Protein AF-A0A0G0BZC2-F1 (afdb_monomer)

Nearest PDB structures (foldseek):
  5kw2-assembly1_A  TM=5.350E-01  e=1.364E+00  Homo sapiens
  1x04-assembly1_A-2  TM=2.084E-01  e=6.999E+00  Homo sapiens

Structure (mmCIF, N/CA/C/O backbone):
data_AF-A0A0G0BZC2-F1
#
_entry.id   AF-A0A0G0BZC2-F1
#
loop_
_atom_site.group_PDB
_atom_site.id
_atom_site.type_symbol
_atom_site.label_atom_id
_atom_site.label_alt_id
_atom_site.label_comp_id
_atom_site.label_asym_id
_atom_site.label_entity_id
_atom_site.label_seq_id
_atom_site.pdbx_PDB_ins_code
_atom_site.Cartn_x
_atom_site.Cartn_y
_atom_site.Cartn_z
_atom_site.occupancy
_atom_site.B_iso_or_equiv
_atom_site.auth_seq_id
_atom_site.auth_comp_id
_atom_site.auth_asym_id
_atom_site.auth_atom_id
_atom_site.pdbx_PDB_model_num
ATOM 1 N N . MET A 1 1 ? -12.855 2.979 25.982 1.00 54.75 1 MET A N 1
ATOM 2 C CA . MET A 1 1 ? -13.293 1.696 25.381 1.00 54.75 1 MET A CA 1
ATOM 3 C C . MET A 1 1 ? -12.785 0.565 26.264 1.00 54.75 1 MET A C 1
ATOM 5 O O . MET A 1 1 ? -11.717 0.734 26.838 1.00 54.75 1 MET A O 1
ATOM 9 N N . ARG A 1 2 ? -13.533 -0.535 26.428 1.00 63.16 2 ARG A N 1
ATOM 10 C CA . ARG A 1 2 ? -13.020 -1.739 27.112 1.00 63.16 2 ARG A CA 1
ATOM 11 C C . ARG A 1 2 ? -12.146 -2.526 26.133 1.00 63.16 2 ARG A C 1
ATOM 13 O O . ARG A 1 2 ? -12.467 -2.556 24.948 1.00 63.16 2 ARG A O 1
ATOM 20 N N . GLU A 1 3 ? -11.054 -3.112 26.616 1.00 73.00 3 GLU A N 1
ATOM 21 C CA . GLU A 1 3 ? -10.227 -4.020 25.812 1.00 73.00 3 GLU A CA 1
ATOM 22 C C . GLU A 1 3 ? -11.098 -5.198 25.355 1.00 73.00 3 GLU A C 1
ATOM 24 O O . GLU A 1 3 ? -11.744 -5.854 26.173 1.00 73.00 3 GLU A O 1
ATOM 29 N N . LYS A 1 4 ? -11.172 -5.412 24.038 1.00 79.44 4 LYS A N 1
ATOM 30 C CA . LYS A 1 4 ? -11.948 -6.499 23.426 1.00 79.44 4 LYS A CA 1
ATOM 31 C C . LYS A 1 4 ? -11.105 -7.769 23.297 1.00 79.44 4 LYS A C 1
ATOM 33 O O . LYS A 1 4 ? -11.658 -8.863 23.314 1.00 79.44 4 LYS A O 1
ATOM 38 N N . PHE A 1 5 ? -9.783 -7.620 23.189 1.00 80.81 5 PHE A N 1
ATOM 39 C CA . PHE A 1 5 ? -8.837 -8.719 23.011 1.00 80.81 5 PHE A CA 1
ATOM 40 C C . PHE A 1 5 ? -7.861 -8.820 24.183 1.00 80.81 5 PHE A C 1
ATOM 42 O O . PHE A 1 5 ? -7.373 -7.814 24.697 1.00 80.81 5 PHE A O 1
ATOM 49 N N . THR A 1 6 ? -7.548 -10.051 24.583 1.00 84.75 6 THR A N 1
ATOM 50 C CA . THR A 1 6 ? -6.561 -10.328 25.634 1.00 84.75 6 THR A CA 1
ATOM 51 C C . THR A 1 6 ? -5.130 -10.240 25.097 1.00 84.75 6 THR A C 1
ATOM 53 O O . THR A 1 6 ? -4.885 -10.359 23.896 1.00 84.75 6 THR A O 1
ATOM 56 N N . LYS A 1 7 ? -4.144 -10.100 25.995 1.00 85.75 7 LYS A N 1
ATOM 57 C CA . LYS A 1 7 ? -2.714 -10.088 25.628 1.00 85.75 7 LYS A CA 1
ATOM 58 C C . LYS A 1 7 ? -2.286 -11.316 24.816 1.00 85.75 7 LYS A C 1
ATOM 60 O O . LYS A 1 7 ? -1.461 -11.175 23.921 1.00 85.75 7 LYS A O 1
ATOM 65 N N . ASN A 1 8 ? -2.839 -12.495 25.101 1.00 86.56 8 ASN A N 1
ATOM 66 C CA . ASN A 1 8 ? -2.499 -13.715 24.362 1.00 86.56 8 ASN A CA 1
ATOM 67 C C . ASN A 1 8 ? -3.017 -13.662 22.918 1.00 86.56 8 ASN A C 1
ATOM 69 O O . ASN A 1 8 ? -2.263 -13.959 22.001 1.00 86.56 8 ASN A O 1
ATOM 73 N N . GLN A 1 9 ? -4.238 -13.167 22.703 1.00 86.81 9 GLN A N 1
ATOM 74 C CA . GLN A 1 9 ? -4.804 -13.002 21.358 1.00 86.81 9 GLN A CA 1
ATOM 75 C C . GLN A 1 9 ? -4.033 -11.975 20.517 1.00 86.81 9 GLN A C 1
ATOM 77 O O . GLN A 1 9 ? -3.889 -12.137 19.308 1.00 86.81 9 GLN A O 1
ATOM 82 N N . VAL A 1 10 ? -3.517 -10.909 21.140 1.00 87.56 10 VAL A N 1
ATOM 83 C CA . VAL A 1 10 ? -2.659 -9.941 20.435 1.00 87.56 10 VAL A CA 1
ATOM 84 C C . VAL A 1 10 ? -1.312 -10.569 20.061 1.00 87.56 10 VAL A C 1
ATOM 86 O O . VAL A 1 10 ? -0.857 -10.376 18.939 1.00 87.56 10 VAL A O 1
ATOM 89 N N . LYS A 1 11 ? -0.716 -11.390 20.936 1.00 89.06 11 LYS A N 1
ATOM 90 C CA . LYS A 1 11 ? 0.514 -12.135 20.611 1.00 89.06 11 LYS A CA 1
ATOM 91 C C . LYS A 1 11 ? 0.320 -13.129 19.466 1.00 89.06 11 LYS A C 1
ATOM 93 O O . LYS A 1 11 ? 1.189 -13.235 18.611 1.00 89.06 11 LYS A O 1
ATOM 98 N N . GLU A 1 12 ? -0.806 -13.839 19.430 1.00 89.69 12 GLU A N 1
ATOM 99 C CA . GLU A 1 12 ? -1.140 -14.743 18.319 1.00 89.69 12 GLU A CA 1
ATOM 100 C C . GLU A 1 12 ? -1.210 -13.980 16.991 1.00 89.69 12 GLU A C 1
ATOM 102 O O . GLU A 1 12 ? -0.619 -14.401 16.000 1.00 89.69 12 GLU A O 1
ATOM 107 N N . LYS A 1 13 ? -1.856 -12.810 16.988 1.00 91.25 13 LYS A N 1
ATOM 108 C CA . LYS A 1 13 ? -1.911 -11.909 15.829 1.00 91.25 13 LYS A CA 1
ATOM 109 C C . LYS A 1 13 ? -0.524 -11.444 15.378 1.00 91.25 13 LYS A C 1
ATOM 111 O O . LYS A 1 13 ? -0.222 -11.499 14.190 1.00 91.25 13 LYS A O 1
ATOM 116 N N . GLU A 1 14 ? 0.329 -11.018 16.305 1.00 90.94 14 GLU A N 1
ATOM 117 C CA . GLU A 1 14 ? 1.715 -10.634 16.000 1.00 90.94 14 GLU A CA 1
ATOM 118 C C . GLU A 1 14 ? 2.511 -11.810 15.411 1.00 90.94 14 GLU A C 1
ATOM 120 O O . GLU A 1 14 ? 3.239 -11.641 14.433 1.00 90.94 14 GLU A O 1
ATOM 125 N N . LEU A 1 15 ? 2.321 -13.020 15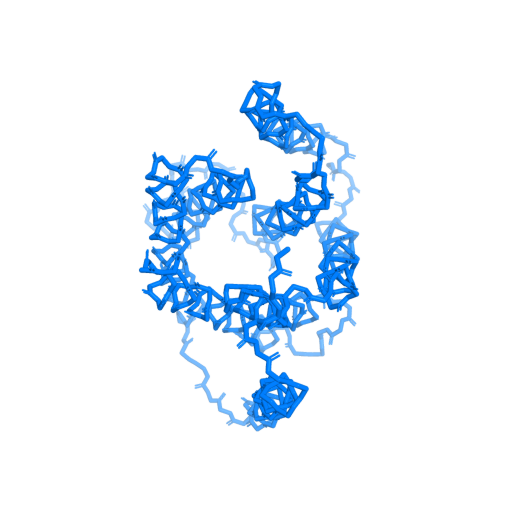.945 1.00 92.75 15 LEU A N 1
ATOM 126 C CA . LEU A 1 15 ? 2.976 -14.232 15.456 1.00 92.75 15 LEU A CA 1
ATOM 127 C C . LEU A 1 15 ? 2.510 -14.607 14.042 1.00 92.75 15 LEU A C 1
ATOM 129 O O . LEU A 1 15 ? 3.335 -15.009 13.222 1.00 92.75 15 LEU A O 1
ATOM 133 N N . ILE A 1 16 ? 1.229 -14.413 13.713 1.00 94.25 16 ILE A N 1
ATOM 134 C CA . ILE A 1 16 ? 0.707 -14.588 12.345 1.00 94.25 16 ILE A CA 1
ATOM 135 C C . ILE A 1 16 ? 1.407 -13.638 11.366 1.00 94.25 16 ILE A C 1
ATOM 137 O O . ILE A 1 16 ? 1.801 -14.055 10.277 1.00 94.25 16 ILE A O 1
ATOM 141 N N . ILE A 1 17 ? 1.610 -12.375 11.751 1.00 94.06 17 ILE A N 1
ATOM 142 C CA . ILE A 1 17 ? 2.316 -11.405 10.903 1.00 94.06 17 ILE A CA 1
ATOM 143 C C . ILE A 1 17 ? 3.764 -11.863 10.687 1.00 94.06 17 ILE A C 1
ATOM 145 O O . ILE A 1 17 ? 4.205 -11.972 9.546 1.00 94.06 17 ILE A O 1
ATOM 149 N N . LEU A 1 18 ? 4.489 -12.193 11.761 1.00 94.69 18 LEU A N 1
ATOM 150 C CA . LEU A 1 18 ? 5.895 -12.606 11.680 1.00 94.69 18 LEU A CA 1
ATOM 151 C C . LEU A 1 18 ? 6.095 -13.891 10.869 1.00 94.69 18 LEU A C 1
ATOM 153 O O . LEU A 1 18 ? 7.004 -13.963 10.045 1.00 94.69 18 LEU A O 1
ATOM 157 N N . THR A 1 19 ? 5.235 -14.891 11.069 1.00 95.00 19 THR A N 1
ATOM 158 C CA . THR A 1 19 ? 5.279 -16.140 10.294 1.00 95.00 19 THR A CA 1
ATOM 159 C C . THR A 1 19 ? 4.988 -15.889 8.817 1.00 95.00 19 THR A C 1
ATOM 161 O O . THR A 1 19 ? 5.701 -16.414 7.966 1.00 95.00 19 THR A O 1
ATOM 164 N N . SER A 1 20 ? 4.024 -15.022 8.495 1.00 95.44 20 SER A N 1
ATOM 165 C CA . SER A 1 20 ? 3.728 -14.637 7.108 1.00 95.44 20 SER A CA 1
ATOM 166 C C . SER A 1 20 ? 4.909 -13.928 6.436 1.00 95.44 20 SER A C 1
ATOM 168 O O . SER A 1 20 ? 5.230 -14.237 5.291 1.00 95.44 20 SER A O 1
ATOM 170 N N . ILE A 1 21 ? 5.598 -13.025 7.149 1.00 95.31 21 ILE A N 1
ATOM 171 C CA . ILE A 1 21 ? 6.832 -12.388 6.655 1.00 95.31 21 ILE A CA 1
ATOM 172 C C . ILE A 1 21 ? 7.906 -13.445 6.398 1.00 95.31 21 ILE A C 1
ATOM 174 O O . ILE A 1 21 ? 8.539 -13.427 5.347 1.00 95.31 21 ILE A O 1
ATOM 178 N N . PHE A 1 22 ? 8.116 -14.362 7.345 1.00 95.44 22 PHE A N 1
ATOM 179 C CA . PHE A 1 22 ? 9.128 -15.407 7.219 1.00 95.44 22 PHE A CA 1
ATOM 180 C C . PHE A 1 22 ? 8.889 -16.273 5.978 1.00 95.44 22 PHE A C 1
ATOM 182 O O . PHE A 1 22 ? 9.806 -16.463 5.182 1.00 95.44 22 PHE A O 1
ATOM 189 N N . PHE A 1 23 ? 7.651 -16.729 5.763 1.00 95.94 23 PHE A N 1
ATOM 190 C CA . PHE A 1 23 ? 7.298 -17.491 4.564 1.00 95.94 23 PHE A CA 1
ATOM 191 C C . PHE A 1 23 ? 7.460 -16.676 3.281 1.00 95.94 23 PHE A C 1
ATOM 193 O O . PHE A 1 23 ? 7.937 -17.215 2.286 1.00 95.94 23 PHE A O 1
ATOM 200 N N . PHE A 1 24 ? 7.118 -15.384 3.294 1.00 95.12 24 PHE A N 1
ATOM 201 C CA . PHE A 1 24 ? 7.312 -14.524 2.129 1.00 95.12 24 PHE A CA 1
ATOM 202 C C . PHE A 1 24 ? 8.796 -14.335 1.788 1.00 95.12 24 PHE A C 1
ATOM 204 O O . PHE A 1 24 ? 9.170 -14.420 0.624 1.00 95.12 24 PHE A O 1
ATOM 211 N N . LEU A 1 25 ? 9.654 -14.122 2.788 1.00 93.44 25 LEU A N 1
ATOM 212 C CA . LEU A 1 25 ? 11.099 -13.990 2.586 1.00 93.44 25 LEU A CA 1
ATOM 213 C C . LEU A 1 25 ? 11.738 -15.307 2.129 1.00 93.44 25 LEU A C 1
ATOM 215 O O . LEU A 1 25 ? 12.607 -15.294 1.262 1.00 93.44 25 LEU A O 1
ATOM 219 N N . LEU A 1 26 ? 11.280 -16.440 2.666 1.00 93.25 26 LEU A N 1
ATOM 220 C CA . LEU A 1 26 ? 11.699 -17.764 2.208 1.00 93.25 26 LEU A CA 1
ATOM 221 C C . LEU A 1 26 ? 11.299 -17.983 0.744 1.00 93.25 26 LEU A C 1
ATOM 223 O O . LEU A 1 26 ? 12.120 -18.426 -0.054 1.00 93.25 26 LEU A O 1
ATOM 227 N N . PHE A 1 27 ? 10.069 -17.622 0.370 1.00 92.50 27 PHE A N 1
ATOM 228 C CA . PHE A 1 27 ? 9.620 -17.667 -1.020 1.00 92.50 27 PHE A CA 1
ATOM 229 C C . PHE A 1 27 ? 10.456 -16.749 -1.920 1.00 92.50 27 PHE A C 1
ATOM 231 O O . PHE A 1 27 ? 10.899 -17.184 -2.977 1.00 92.50 27 PHE A O 1
ATOM 238 N N . ALA A 1 28 ? 10.726 -15.513 -1.488 1.00 89.94 28 ALA A N 1
ATOM 239 C CA . ALA A 1 28 ? 11.560 -14.568 -2.225 1.00 89.94 28 ALA A CA 1
ATOM 240 C C . ALA A 1 28 ? 12.959 -15.140 -2.501 1.00 89.94 28 ALA A C 1
ATOM 242 O O . ALA A 1 28 ? 13.440 -15.050 -3.627 1.00 89.94 28 ALA A O 1
ATOM 243 N N . TYR A 1 29 ? 13.570 -15.795 -1.511 1.00 89.12 29 TYR A N 1
ATOM 244 C CA . TYR A 1 29 ? 14.866 -16.455 -1.670 1.00 89.12 29 TYR A CA 1
ATOM 245 C C . TYR A 1 29 ? 14.828 -17.600 -2.694 1.00 89.12 29 TYR A C 1
ATOM 247 O O . TYR A 1 29 ? 15.697 -17.677 -3.556 1.00 89.12 29 TYR A O 1
ATOM 255 N N . LEU A 1 30 ? 13.802 -18.456 -2.646 1.00 89.50 30 LEU A N 1
ATOM 256 C CA . LEU A 1 30 ? 13.645 -19.564 -3.599 1.00 89.50 30 LEU A CA 1
ATOM 257 C C . LEU A 1 30 ? 13.259 -19.094 -5.010 1.00 89.50 30 LEU A C 1
ATOM 259 O O . LEU A 1 30 ? 13.472 -19.808 -5.985 1.00 89.50 30 LEU A O 1
ATOM 263 N N . SER A 1 31 ? 12.679 -17.898 -5.134 1.00 87.44 31 SER A N 1
ATOM 264 C CA . SER A 1 31 ? 12.104 -17.422 -6.393 1.00 87.44 31 SER A CA 1
ATOM 265 C C . SER A 1 31 ? 13.111 -17.064 -7.486 1.00 87.44 31 SER A C 1
ATOM 267 O O . SER A 1 31 ? 12.705 -16.931 -8.640 1.00 87.44 31 SER A O 1
ATOM 269 N N . GLY A 1 32 ? 14.402 -16.957 -7.153 1.00 80.88 32 GLY A N 1
ATOM 270 C CA . GLY A 1 32 ? 15.466 -16.717 -8.134 1.00 80.88 32 GLY A CA 1
ATOM 271 C C . GLY A 1 32 ? 15.662 -17.869 -9.125 1.00 80.88 32 GLY A C 1
ATOM 272 O O . GLY A 1 32 ? 16.143 -17.654 -10.231 1.00 80.88 32 GLY A O 1
ATOM 273 N N . GLU A 1 33 ? 15.238 -19.087 -8.777 1.00 79.69 33 GLU A N 1
ATOM 274 C CA . GLU A 1 33 ? 15.357 -20.258 -9.657 1.00 79.69 33 GLU A CA 1
ATOM 275 C C . GLU A 1 33 ? 14.143 -20.446 -10.587 1.00 79.69 33 GLU A C 1
ATOM 277 O O . GLU A 1 33 ? 14.163 -21.301 -11.476 1.00 79.69 33 GLU A O 1
ATOM 282 N N . PHE A 1 34 ? 13.073 -19.661 -10.409 1.00 80.62 34 PHE A N 1
ATOM 283 C CA . PHE A 1 34 ? 11.841 -19.802 -11.184 1.00 80.62 34 PHE A CA 1
ATOM 284 C C . PHE A 1 34 ? 11.782 -18.847 -12.379 1.00 80.62 34 PHE A C 1
ATOM 286 O O . PHE A 1 34 ? 12.058 -17.653 -12.275 1.00 80.62 34 PHE A O 1
ATOM 293 N N . ALA A 1 35 ? 11.315 -19.361 -13.519 1.00 80.88 35 ALA A N 1
ATOM 294 C CA . ALA A 1 35 ? 10.971 -18.533 -14.668 1.00 80.88 35 ALA A CA 1
ATOM 295 C C . ALA A 1 35 ? 9.631 -17.820 -14.421 1.00 80.88 35 ALA A C 1
ATOM 297 O O . ALA A 1 35 ? 8.577 -18.458 -14.348 1.00 80.88 35 ALA A O 1
ATOM 298 N N . TRP A 1 36 ? 9.668 -16.494 -14.304 1.00 82.69 36 TRP A N 1
ATOM 299 C CA . TRP A 1 36 ? 8.470 -15.668 -14.164 1.00 82.69 36 TRP A 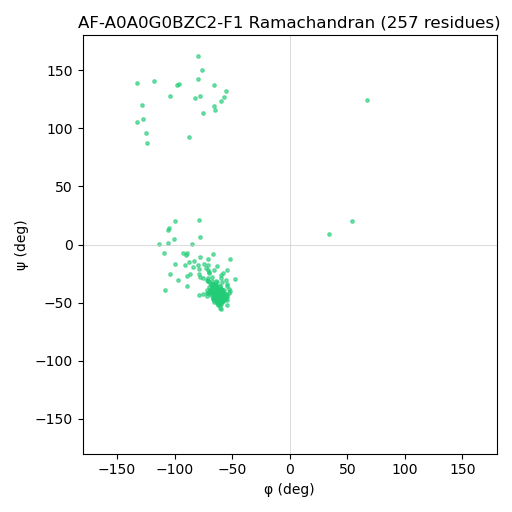CA 1
ATOM 300 C C . TRP A 1 36 ? 7.744 -15.511 -15.506 1.00 82.69 36 TRP A C 1
ATOM 302 O O . TRP A 1 36 ? 8.349 -15.514 -16.579 1.00 82.69 36 TRP A O 1
ATOM 312 N N . MET A 1 37 ? 6.421 -15.357 -15.453 1.00 85.50 37 MET A N 1
ATOM 313 C CA . MET A 1 37 ? 5.620 -15.036 -16.636 1.00 85.50 37 MET A CA 1
ATOM 314 C C . MET A 1 37 ? 5.981 -13.632 -17.146 1.00 85.50 37 MET A C 1
ATOM 316 O O . MET A 1 37 ? 6.080 -12.705 -16.346 1.00 85.50 37 MET A O 1
ATOM 320 N N . LYS A 1 38 ? 6.121 -13.459 -18.470 1.00 78.62 38 LYS A N 1
ATOM 321 C CA . LYS A 1 38 ? 6.504 -12.170 -19.086 1.00 78.62 38 LYS A CA 1
ATOM 322 C C . LYS A 1 38 ? 5.616 -10.997 -18.653 1.00 78.62 38 LYS A C 1
ATOM 324 O O . LYS A 1 38 ? 6.138 -9.941 -18.324 1.00 78.62 38 LYS A O 1
ATOM 329 N N . ASP A 1 39 ? 4.303 -11.211 -18.580 1.00 84.19 39 ASP A N 1
ATOM 330 C CA . ASP A 1 39 ? 3.324 -10.171 -18.226 1.00 84.19 39 ASP A CA 1
ATOM 331 C C . ASP A 1 39 ? 2.882 -10.235 -16.754 1.00 84.19 39 ASP A C 1
ATOM 333 O O . ASP A 1 39 ? 1.826 -9.716 -16.385 1.00 84.19 39 ASP A O 1
ATOM 337 N N . PHE A 1 40 ? 3.673 -10.888 -15.893 1.00 88.19 40 PHE A N 1
ATOM 338 C CA . PHE A 1 40 ? 3.323 -11.092 -14.487 1.00 88.19 40 PHE A CA 1
ATOM 339 C C . PHE A 1 40 ? 3.003 -9.774 -13.771 1.00 88.19 40 PHE A C 1
ATOM 341 O O . PHE A 1 40 ? 1.975 -9.671 -13.104 1.00 88.19 40 PHE A O 1
ATOM 348 N N . GLN A 1 41 ? 3.852 -8.756 -13.937 1.00 86.81 41 GLN A N 1
ATOM 349 C CA . GLN A 1 41 ? 3.677 -7.460 -13.275 1.00 86.81 41 GLN A CA 1
ATOM 350 C C . GLN A 1 41 ? 2.365 -6.791 -13.687 1.00 86.81 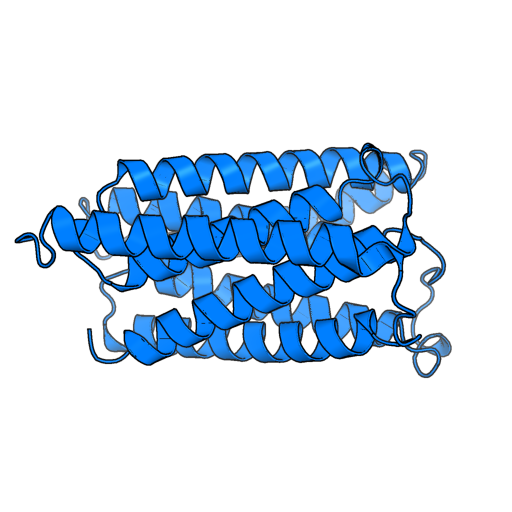41 GLN A C 1
ATOM 352 O O . GLN A 1 41 ? 1.603 -6.385 -12.817 1.00 86.81 41 GLN A O 1
ATOM 357 N N . LEU A 1 42 ? 2.061 -6.766 -14.989 1.00 87.06 42 LEU A N 1
ATOM 358 C CA . LEU A 1 42 ? 0.836 -6.166 -15.525 1.00 87.06 42 LEU A CA 1
ATOM 359 C C . LEU A 1 42 ? -0.419 -6.845 -14.970 1.00 87.06 42 LEU A C 1
ATOM 361 O O . LEU A 1 42 ? -1.371 -6.173 -14.575 1.00 87.06 42 LEU A O 1
ATOM 365 N N . LEU A 1 43 ? -0.416 -8.179 -14.906 1.00 90.75 43 LEU A N 1
ATOM 366 C CA . LEU A 1 43 ? -1.537 -8.946 -14.370 1.00 90.75 43 LEU A CA 1
ATOM 367 C C . LEU A 1 43 ? -1.736 -8.662 -12.878 1.00 90.75 43 LEU A C 1
ATOM 369 O O . LEU A 1 43 ? -2.861 -8.422 -12.438 1.00 90.75 43 LEU A O 1
ATOM 373 N N . VAL A 1 44 ? -0.658 -8.666 -12.092 1.00 92.38 44 VAL A N 1
ATOM 374 C CA . VAL A 1 44 ? -0.743 -8.405 -10.649 1.00 92.38 44 VAL A CA 1
ATOM 375 C C . VAL A 1 44 ? -1.133 -6.955 -10.368 1.00 92.38 44 VAL A C 1
ATOM 377 O O . VAL A 1 44 ? -1.952 -6.719 -9.481 1.00 92.38 44 VAL A O 1
ATOM 380 N N . ASP A 1 45 ? -0.623 -5.993 -11.136 1.00 89.56 45 ASP A N 1
ATOM 381 C CA . ASP A 1 45 ? -1.001 -4.583 -11.027 1.00 89.56 45 ASP A CA 1
ATOM 382 C C . ASP A 1 45 ? -2.474 -4.353 -11.384 1.00 89.56 45 ASP A C 1
ATOM 384 O O . ASP A 1 45 ? -3.142 -3.563 -10.719 1.00 89.56 45 ASP A O 1
ATOM 388 N N . LEU A 1 46 ? -3.028 -5.089 -12.355 1.00 91.94 46 LEU A N 1
ATOM 389 C CA . LEU A 1 46 ? -4.461 -5.048 -12.661 1.00 91.94 46 LEU A CA 1
ATOM 390 C C . LEU A 1 46 ? -5.305 -5.504 -11.466 1.00 91.94 46 LEU A C 1
ATOM 392 O O . LEU A 1 46 ? -6.248 -4.814 -11.071 1.00 91.94 46 LEU A O 1
ATOM 396 N N . PHE A 1 47 ? -4.966 -6.647 -10.864 1.00 94.25 47 PHE A N 1
ATOM 397 C CA . PHE A 1 47 ? -5.685 -7.126 -9.682 1.00 94.25 47 PHE A CA 1
ATOM 398 C C . PHE A 1 47 ? -5.490 -6.208 -8.474 1.00 94.25 47 PHE A C 1
ATOM 400 O O . PHE A 1 47 ? -6.449 -5.972 -7.737 1.00 94.25 47 PHE A O 1
ATOM 407 N N . ALA A 1 48 ? -4.291 -5.650 -8.287 1.00 92.75 48 ALA A N 1
ATOM 408 C CA . ALA A 1 48 ? -4.028 -4.654 -7.255 1.00 92.75 48 ALA A CA 1
ATOM 409 C C . ALA A 1 48 ? -4.914 -3.411 -7.448 1.00 92.75 48 ALA A C 1
ATOM 411 O O . ALA A 1 48 ? -5.586 -3.013 -6.497 1.00 92.75 48 ALA A O 1
ATOM 412 N N . GLY A 1 49 ? -5.034 -2.893 -8.673 1.00 91.44 49 GLY A N 1
ATOM 413 C CA . GLY A 1 49 ? -5.885 -1.742 -8.987 1.00 91.44 49 GLY A CA 1
ATOM 414 C C . GLY A 1 49 ? -7.362 -2.006 -8.709 1.00 91.44 49 GLY A C 1
ATOM 415 O O . GLY A 1 49 ? -8.041 -1.190 -8.078 1.00 91.44 49 GLY A O 1
ATOM 416 N N . ILE A 1 50 ? -7.856 -3.187 -9.094 1.00 94.62 50 ILE A N 1
ATOM 417 C CA . ILE A 1 50 ? -9.224 -3.628 -8.786 1.00 94.62 50 ILE A CA 1
ATOM 418 C C . ILE A 1 50 ? -9.428 -3.720 -7.265 1.00 94.62 50 ILE A C 1
ATOM 420 O O . ILE A 1 50 ? -10.439 -3.250 -6.741 1.00 94.62 50 ILE A O 1
ATOM 424 N N . PHE A 1 51 ? -8.472 -4.289 -6.528 1.00 95.50 51 PHE A N 1
ATOM 425 C CA . PHE A 1 51 ? -8.573 -4.421 -5.073 1.00 95.50 51 PHE A CA 1
ATOM 426 C C . PHE A 1 51 ? -8.519 -3.062 -4.380 1.00 95.50 51 PHE A C 1
ATOM 428 O O . PHE A 1 51 ? -9.316 -2.820 -3.474 1.00 95.50 51 PHE A O 1
ATOM 435 N N . ALA A 1 52 ? -7.655 -2.154 -4.833 1.00 93.81 52 ALA A N 1
ATOM 436 C CA . ALA A 1 52 ? -7.599 -0.781 -4.350 1.00 93.81 52 ALA A CA 1
ATOM 437 C C . ALA A 1 52 ? -8.945 -0.069 -4.552 1.00 93.81 52 ALA A C 1
ATOM 439 O O . ALA A 1 52 ? -9.447 0.570 -3.628 1.00 93.81 52 ALA A O 1
ATOM 440 N N . PHE A 1 53 ? -9.589 -0.253 -5.706 1.00 94.38 53 PHE A N 1
ATOM 441 C CA . PHE A 1 53 ? -10.918 0.299 -5.966 1.00 94.38 53 PHE A CA 1
ATOM 442 C C . PHE A 1 53 ? -11.971 -0.234 -4.979 1.00 94.38 53 PHE A C 1
ATOM 444 O O . PHE A 1 53 ? -12.698 0.548 -4.359 1.00 94.38 53 PHE A O 1
ATOM 451 N N . PHE A 1 54 ? -12.015 -1.554 -4.759 1.00 95.31 54 PHE A N 1
ATOM 452 C CA . PHE A 1 54 ? -12.938 -2.161 -3.793 1.00 95.31 54 PHE A CA 1
ATOM 453 C C . PHE A 1 54 ? -12.666 -1.723 -2.352 1.00 95.31 54 PHE A C 1
ATOM 455 O O . PHE A 1 54 ? -13.611 -1.399 -1.631 1.00 95.31 54 PHE A O 1
ATOM 462 N N . ILE A 1 55 ? -11.399 -1.665 -1.932 1.00 94.81 55 ILE A N 1
ATOM 463 C CA . ILE A 1 55 ? -11.002 -1.128 -0.623 1.00 94.81 55 ILE A CA 1
ATOM 464 C C . ILE A 1 55 ? -11.512 0.307 -0.473 1.00 94.81 55 ILE A C 1
ATOM 466 O O . ILE A 1 55 ? -12.119 0.643 0.546 1.00 94.81 55 ILE A O 1
ATOM 470 N N . GLY A 1 56 ? -11.311 1.132 -1.503 1.00 91.56 56 GLY A N 1
ATOM 471 C CA . GLY A 1 56 ? -11.769 2.514 -1.551 1.00 91.56 56 GLY A CA 1
ATOM 472 C C . GLY A 1 56 ? -13.273 2.634 -1.299 1.00 91.56 56 GLY A C 1
ATOM 473 O O . GLY A 1 56 ? -13.703 3.342 -0.384 1.00 91.56 56 GLY A O 1
ATOM 474 N N . ILE A 1 57 ? -14.075 1.873 -2.051 1.00 92.25 57 ILE A N 1
ATOM 475 C CA . ILE A 1 57 ? -15.537 1.840 -1.906 1.00 92.25 57 ILE A CA 1
ATOM 476 C C . ILE A 1 57 ? -15.951 1.345 -0.520 1.00 92.25 57 ILE A C 1
ATOM 478 O O . ILE A 1 57 ? -16.743 2.006 0.150 1.00 92.25 57 ILE A O 1
ATOM 482 N N . LEU A 1 58 ? -15.430 0.202 -0.065 1.00 92.19 58 LEU A N 1
ATOM 483 C CA . LEU A 1 58 ? -15.813 -0.387 1.223 1.00 92.19 58 LEU A CA 1
ATOM 484 C C . LEU A 1 58 ? -15.489 0.550 2.389 1.00 92.19 58 LEU A C 1
ATOM 486 O O . LEU A 1 58 ? -16.285 0.690 3.320 1.00 92.19 58 LEU A O 1
ATOM 490 N N . SER A 1 59 ? -14.350 1.235 2.317 1.00 89.88 59 SER A N 1
ATOM 491 C CA . SER A 1 59 ? -13.947 2.209 3.322 1.00 89.88 59 SER A CA 1
ATOM 492 C C . SER A 1 59 ? -14.883 3.424 3.348 1.00 89.88 59 SER A C 1
ATOM 494 O O . SER A 1 59 ? -15.297 3.853 4.428 1.00 89.88 59 SER A O 1
ATOM 496 N N . LEU A 1 60 ? -15.309 3.929 2.183 1.00 87.25 60 LEU A N 1
ATOM 497 C CA . LEU A 1 60 ? -16.313 4.995 2.098 1.00 87.25 60 LEU A CA 1
ATOM 498 C C . LEU A 1 60 ? -17.681 4.553 2.623 1.00 87.25 60 LEU A C 1
ATOM 500 O O . LEU A 1 60 ? -18.289 5.263 3.424 1.00 87.25 60 LEU A O 1
ATOM 504 N N . VAL A 1 61 ? -18.159 3.372 2.228 1.00 88.38 61 VAL A N 1
ATOM 505 C CA . VAL A 1 61 ? -19.435 2.820 2.710 1.00 88.38 61 VAL A CA 1
ATOM 506 C C . VAL A 1 61 ? -19.421 2.709 4.235 1.00 88.38 61 VAL A C 1
ATOM 508 O O . VAL A 1 61 ? -20.369 3.138 4.903 1.00 88.38 61 VAL A O 1
ATOM 511 N N . ARG A 1 62 ? -18.324 2.206 4.813 1.00 83.69 62 ARG A N 1
ATOM 512 C CA . ARG A 1 62 ? -18.162 2.113 6.268 1.00 83.69 62 ARG A CA 1
ATOM 513 C C . ARG A 1 62 ? -18.158 3.487 6.930 1.00 83.69 62 ARG A C 1
ATOM 515 O O . ARG A 1 62 ? -18.808 3.663 7.964 1.00 83.69 62 ARG A O 1
ATOM 522 N N . PHE A 1 63 ? -17.469 4.458 6.333 1.00 82.31 63 PHE A N 1
ATOM 523 C CA . PHE A 1 63 ? -17.461 5.834 6.814 1.00 82.31 63 PHE A CA 1
ATOM 524 C C . PHE A 1 63 ? -18.875 6.430 6.852 1.00 82.31 63 PHE A C 1
ATOM 526 O O . PHE A 1 63 ? -19.297 6.917 7.898 1.00 82.31 63 PHE A O 1
ATOM 533 N N . TYR A 1 64 ? -19.650 6.321 5.770 1.00 79.38 64 TYR A N 1
ATOM 534 C CA . TYR A 1 64 ? -21.013 6.861 5.724 1.00 79.38 64 TYR A CA 1
ATOM 535 C C . TYR A 1 64 ? -21.987 6.136 6.657 1.00 79.38 64 TYR A C 1
ATOM 537 O O . TYR A 1 64 ? -22.891 6.774 7.198 1.00 79.38 64 TYR A O 1
ATOM 545 N N . THR A 1 65 ? -21.781 4.836 6.884 1.00 80.38 65 THR A N 1
ATOM 546 C CA . THR A 1 65 ? -22.641 4.022 7.757 1.00 80.38 65 THR A CA 1
ATOM 547 C C . THR A 1 65 ? -22.383 4.299 9.237 1.00 80.38 65 THR A C 1
ATOM 549 O O . THR A 1 65 ? -23.326 4.390 10.019 1.00 80.38 65 THR A O 1
ATOM 552 N N . LYS A 1 66 ? -21.114 4.431 9.652 1.00 68.50 66 LYS A N 1
ATOM 553 C CA . LYS A 1 66 ? -20.752 4.553 11.075 1.00 68.50 66 LYS A CA 1
ATOM 554 C C . LYS A 1 66 ? -20.261 5.935 11.507 1.00 68.50 66 LYS A C 1
ATOM 556 O O . LYS A 1 66 ? -20.080 6.081 12.710 1.00 68.50 66 LYS A O 1
ATOM 561 N N . ARG A 1 67 ? -20.042 6.901 10.591 1.00 60.16 67 ARG A N 1
ATOM 562 C CA . ARG A 1 67 ? -19.643 8.340 10.721 1.00 60.16 67 ARG A CA 1
ATOM 563 C C . ARG A 1 67 ? -18.692 8.759 11.860 1.00 60.16 67 ARG A C 1
ATOM 565 O O . ARG A 1 67 ? -18.467 9.940 12.093 1.00 60.16 67 ARG A O 1
ATOM 572 N N . ASN A 1 68 ? -18.112 7.813 12.584 1.00 62.44 68 ASN A N 1
ATOM 573 C CA . ASN A 1 68 ? -17.405 8.058 13.836 1.00 62.44 68 ASN A CA 1
ATOM 574 C C . ASN A 1 68 ? -15.891 8.111 13.647 1.00 62.44 68 ASN A C 1
ATOM 576 O O . ASN A 1 68 ? -15.196 8.613 14.526 1.00 62.44 68 ASN A O 1
ATOM 580 N N . TYR A 1 69 ? -15.386 7.603 12.523 1.00 73.00 69 TYR A N 1
ATOM 581 C CA . TYR A 1 69 ? -13.966 7.353 12.327 1.00 73.00 69 TYR A CA 1
ATOM 582 C C . TYR A 1 69 ? -13.517 7.895 10.970 1.00 73.00 69 TYR A C 1
ATOM 584 O O . TYR A 1 69 ? -13.836 7.352 9.914 1.00 73.00 69 TYR A O 1
ATOM 592 N N . VAL A 1 70 ? -12.798 9.014 11.016 1.00 76.25 70 VAL A N 1
ATOM 593 C CA . VAL A 1 70 ? -12.333 9.773 9.844 1.00 76.25 70 VAL A CA 1
ATOM 594 C C . VAL A 1 70 ? -11.243 9.035 9.066 1.00 76.25 70 VAL A C 1
ATOM 596 O O . VAL A 1 70 ? -11.086 9.240 7.864 1.00 76.25 70 VAL A O 1
ATOM 599 N N . ASN A 1 71 ? -10.527 8.129 9.730 1.00 81.50 71 ASN A N 1
ATOM 600 C CA . ASN A 1 71 ? -9.537 7.259 9.104 1.00 81.50 71 ASN A CA 1
ATOM 601 C C . ASN A 1 71 ? -10.108 6.487 7.897 1.00 81.50 71 ASN A C 1
ATOM 603 O O . ASN A 1 71 ? -9.430 6.390 6.879 1.00 81.50 71 ASN A O 1
ATOM 607 N N . TYR A 1 72 ? -11.359 6.020 7.953 1.00 85.06 72 TYR A N 1
ATOM 608 C CA . TYR A 1 72 ? -12.003 5.310 6.847 1.00 85.06 72 TYR A CA 1
ATOM 609 C C . TYR A 1 72 ? -12.305 6.222 5.654 1.00 85.06 72 TYR A C 1
ATOM 611 O O . TYR A 1 72 ? -12.216 5.777 4.512 1.00 85.06 72 TYR A O 1
ATOM 619 N N . LEU A 1 73 ? -12.625 7.499 5.874 1.00 83.44 73 LEU A N 1
ATOM 620 C CA . LEU A 1 73 ? -12.808 8.442 4.765 1.00 83.44 73 LEU A CA 1
ATOM 621 C C . LEU A 1 73 ? -11.488 8.654 4.018 1.00 83.44 73 LEU A C 1
ATOM 623 O O . LEU A 1 73 ? -11.447 8.601 2.791 1.00 83.44 73 LEU A O 1
ATOM 627 N N . LEU A 1 74 ? -10.408 8.850 4.775 1.00 84.50 74 LEU A N 1
ATOM 628 C CA . LEU A 1 74 ? -9.077 9.082 4.231 1.00 84.50 74 LEU A CA 1
ATOM 629 C C . LEU A 1 74 ? -8.530 7.856 3.496 1.00 84.50 74 LEU A C 1
ATOM 631 O O . LEU A 1 74 ? -8.064 7.989 2.368 1.00 84.50 74 LEU A O 1
ATOM 635 N N . LEU A 1 75 ? -8.642 6.667 4.096 1.00 89.25 75 LEU A N 1
ATOM 636 C CA . LEU A 1 75 ? -8.298 5.416 3.421 1.00 89.25 75 LEU A CA 1
ATOM 637 C C . LEU A 1 75 ? -9.162 5.225 2.168 1.00 89.25 75 LEU A C 1
ATOM 639 O O . LEU A 1 75 ? -8.634 4.882 1.120 1.00 89.25 75 LEU A O 1
ATOM 643 N N . GLY A 1 76 ? -10.462 5.525 2.237 1.00 88.12 76 GLY A N 1
ATOM 644 C CA . GLY A 1 76 ? -11.377 5.390 1.104 1.00 88.12 76 GLY A CA 1
ATOM 645 C C . GLY A 1 76 ? -10.979 6.242 -0.095 1.00 88.12 76 GLY A C 1
ATOM 646 O O . GLY A 1 76 ? -10.754 5.720 -1.185 1.00 88.12 76 GLY A O 1
ATOM 647 N N . LEU A 1 77 ? -10.830 7.551 0.108 1.00 85.62 77 LEU A N 1
ATOM 648 C CA . LEU A 1 77 ? -10.439 8.467 -0.966 1.00 85.62 77 LEU A CA 1
ATOM 649 C C . LEU A 1 77 ? -8.998 8.230 -1.434 1.00 85.62 77 LEU A C 1
ATOM 651 O O . LEU A 1 77 ? -8.715 8.341 -2.628 1.00 85.62 77 LEU A O 1
ATOM 655 N N . GLY A 1 78 ? -8.099 7.853 -0.523 1.00 88.00 78 GLY A N 1
ATOM 656 C CA . GLY A 1 78 ? -6.728 7.499 -0.865 1.00 88.00 78 GLY A CA 1
ATOM 657 C C . GLY A 1 78 ? -6.655 6.278 -1.782 1.00 88.00 78 GLY A C 1
ATOM 658 O O . GLY A 1 78 ? -6.072 6.357 -2.859 1.00 88.00 78 GLY A O 1
ATOM 659 N N . PHE A 1 79 ? -7.310 5.176 -1.415 1.00 91.50 79 PHE A N 1
ATOM 660 C CA . PHE A 1 79 ? -7.331 3.958 -2.229 1.00 91.50 79 PHE A CA 1
ATOM 661 C C . PHE A 1 79 ? -8.071 4.137 -3.562 1.00 91.50 79 PHE A C 1
ATOM 663 O O . PHE A 1 79 ? -7.621 3.596 -4.569 1.00 91.50 79 PHE A O 1
ATOM 670 N N . LEU A 1 80 ? -9.130 4.956 -3.621 1.00 89.81 80 LEU A N 1
ATOM 671 C CA . LEU A 1 80 ? -9.748 5.328 -4.901 1.00 89.81 80 LEU A CA 1
ATOM 672 C C . LEU A 1 80 ? -8.771 6.087 -5.807 1.00 89.81 80 LEU A C 1
ATOM 674 O O . LEU A 1 80 ? -8.651 5.764 -6.987 1.00 89.81 80 LEU A O 1
ATOM 678 N N . THR A 1 81 ? -8.038 7.056 -5.259 1.00 85.38 81 THR A N 1
ATOM 679 C CA . THR A 1 81 ? -7.040 7.817 -6.027 1.00 85.38 81 THR A CA 1
ATOM 680 C C . THR A 1 81 ? -5.926 6.900 -6.532 1.00 85.38 81 THR A C 1
ATOM 682 O O . THR A 1 81 ? -5.570 6.960 -7.704 1.00 85.38 81 THR A O 1
ATOM 685 N N . VAL A 1 82 ? -5.425 5.994 -5.684 1.00 87.62 82 VAL A N 1
ATOM 686 C CA . VAL A 1 82 ? -4.421 4.992 -6.078 1.00 87.62 82 VAL A CA 1
ATOM 687 C C . VAL A 1 82 ? -4.955 4.077 -7.174 1.00 87.62 82 VAL A C 1
ATOM 689 O O . VAL A 1 82 ? -4.253 3.869 -8.154 1.00 87.62 82 VAL A O 1
ATOM 692 N N . SER A 1 83 ? -6.201 3.605 -7.079 1.00 88.88 83 SER A N 1
ATOM 693 C CA . SER A 1 83 ? -6.787 2.747 -8.118 1.00 88.88 83 SER A CA 1
ATOM 694 C C . SER A 1 83 ? -6.840 3.432 -9.488 1.00 88.88 83 SER A C 1
ATOM 696 O O . SER A 1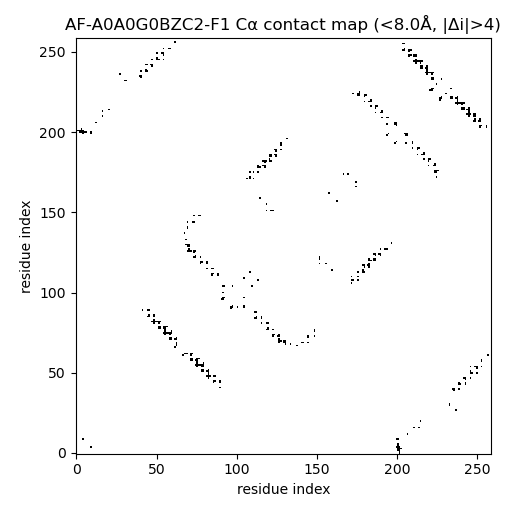 83 ? -6.533 2.808 -10.500 1.00 88.88 83 SER A O 1
ATOM 698 N N . LEU A 1 84 ? -7.147 4.735 -9.529 1.00 83.88 84 LEU A N 1
ATOM 699 C CA . LEU A 1 84 ? -7.129 5.513 -10.769 1.00 83.88 84 LEU A CA 1
ATOM 700 C C . LEU A 1 84 ? -5.709 5.664 -11.321 1.00 83.88 84 LEU A C 1
ATOM 702 O O . LEU A 1 84 ? -5.513 5.528 -12.526 1.00 83.88 84 LEU A O 1
ATOM 706 N N . LEU A 1 85 ? -4.723 5.913 -10.454 1.00 81.12 85 LEU A N 1
ATOM 707 C CA . LEU A 1 85 ? -3.316 6.005 -10.852 1.00 81.12 85 LEU A CA 1
ATOM 708 C C . LEU A 1 85 ? -2.778 4.667 -11.374 1.00 81.12 85 LEU A C 1
ATOM 710 O O . LEU A 1 85 ? -2.036 4.660 -12.351 1.00 81.12 85 LEU A O 1
ATOM 714 N N . GLU A 1 86 ? -3.163 3.546 -10.762 1.00 82.88 86 GLU A N 1
ATOM 715 C CA . GLU A 1 86 ? -2.759 2.209 -11.205 1.00 82.88 86 GLU A CA 1
ATOM 716 C C . GLU A 1 86 ? -3.392 1.840 -12.550 1.00 82.88 86 GLU A C 1
ATOM 718 O O . GLU A 1 86 ? -2.687 1.375 -13.441 1.00 82.88 86 GLU A O 1
ATOM 723 N N . VAL A 1 87 ? -4.685 2.122 -12.754 1.00 82.75 87 VAL A N 1
ATOM 724 C CA . VAL A 1 87 ? -5.337 1.921 -14.061 1.00 82.75 87 VAL A CA 1
ATOM 725 C C . VAL A 1 87 ? -4.710 2.816 -15.129 1.00 82.75 87 VAL A C 1
ATOM 727 O O . VAL A 1 87 ? -4.433 2.350 -16.231 1.00 82.75 87 VAL A O 1
ATOM 730 N N . PHE A 1 88 ? -4.444 4.085 -14.811 1.00 77.25 88 PHE A N 1
ATOM 731 C CA . PHE A 1 88 ? -3.777 5.000 -15.736 1.00 77.25 88 PHE A CA 1
ATOM 732 C C . PHE A 1 88 ? -2.382 4.496 -16.116 1.00 77.25 88 PHE A C 1
ATOM 734 O O . PHE A 1 88 ? -2.036 4.471 -17.293 1.00 77.25 88 PHE A O 1
ATOM 741 N N . GLN A 1 89 ? -1.610 4.022 -15.137 1.00 78.25 89 GLN A N 1
ATOM 742 C CA . GLN A 1 89 ? -0.299 3.441 -15.389 1.00 78.25 89 GLN A CA 1
ATOM 743 C C . GLN A 1 89 ? -0.369 2.184 -16.259 1.00 78.25 89 GLN A C 1
ATOM 745 O O . GLN A 1 89 ? 0.429 2.037 -17.179 1.00 78.25 89 GLN A O 1
ATOM 750 N N . LEU A 1 90 ? -1.321 1.288 -15.994 1.00 82.19 90 LEU A N 1
ATOM 751 C CA . LEU A 1 90 ? -1.522 0.091 -16.807 1.00 82.19 90 LEU A CA 1
ATOM 752 C C . LEU A 1 90 ? -1.819 0.447 -18.263 1.00 82.19 90 LEU A C 1
ATOM 754 O O . LEU A 1 90 ? -1.255 -0.169 -19.163 1.00 82.19 90 LEU A O 1
ATOM 758 N N . LEU A 1 91 ? -2.653 1.464 -18.501 1.00 78.50 91 LEU A N 1
ATOM 759 C CA . LEU A 1 91 ? -2.928 1.953 -19.852 1.00 78.50 91 LEU A CA 1
ATOM 760 C C . LEU A 1 91 ? -1.657 2.486 -20.524 1.00 78.50 91 LEU A C 1
ATOM 762 O O . LEU A 1 91 ? -1.415 2.144 -21.673 1.00 78.50 91 LEU A O 1
ATOM 766 N N . LEU A 1 92 ? -0.812 3.243 -19.813 1.00 73.50 92 LEU A N 1
ATOM 767 C CA . LEU A 1 92 ? 0.471 3.724 -20.352 1.00 73.50 92 LEU A CA 1
ATOM 768 C C . LEU A 1 92 ? 1.450 2.591 -20.693 1.00 73.50 92 LEU A C 1
ATOM 770 O O . LEU A 1 92 ? 2.252 2.727 -21.615 1.00 73.50 92 LEU A O 1
ATOM 774 N N . SER A 1 93 ? 1.411 1.485 -19.950 1.00 76.50 93 SER A N 1
ATOM 775 C CA . SER A 1 93 ? 2.282 0.329 -20.181 1.00 76.50 93 SER A CA 1
ATOM 776 C C . SER A 1 93 ? 1.808 -0.577 -21.324 1.00 76.50 93 SER A C 1
ATOM 778 O O . SER A 1 93 ? 2.596 -1.372 -21.836 1.00 76.50 93 SER A O 1
ATOM 780 N N . LEU A 1 94 ? 0.546 -0.471 -21.752 1.00 78.88 94 LEU A N 1
ATOM 781 C CA . LEU A 1 94 ? 0.013 -1.239 -22.875 1.00 78.88 94 LEU A CA 1
ATOM 782 C C . LEU A 1 94 ? 0.378 -0.585 -24.212 1.00 78.88 94 LEU A C 1
ATOM 784 O O . LEU A 1 94 ? 0.006 0.553 -24.489 1.00 78.88 94 LEU A O 1
ATOM 788 N N . GLN A 1 95 ? 0.999 -1.361 -25.105 1.00 72.25 95 GLN A N 1
ATOM 789 C CA . GLN A 1 95 ? 1.333 -0.913 -26.466 1.00 72.25 95 GLN A CA 1
ATOM 790 C C . GLN A 1 95 ? 0.108 -0.409 -27.247 1.00 72.25 95 GLN A C 1
ATOM 792 O O . GLN A 1 95 ? 0.228 0.496 -28.058 1.00 72.25 95 GLN A O 1
ATOM 797 N N . ALA A 1 96 ? -1.089 -0.938 -26.975 1.00 74.25 96 ALA A N 1
ATOM 798 C CA . ALA A 1 96 ? -2.322 -0.508 -27.640 1.00 74.25 96 ALA A CA 1
ATOM 799 C C . ALA A 1 96 ? -2.701 0.964 -27.372 1.00 74.25 96 ALA A C 1
ATOM 801 O O . ALA A 1 96 ? -3.510 1.526 -28.108 1.00 74.25 96 ALA A O 1
ATOM 802 N N . PHE A 1 97 ? -2.147 1.577 -26.322 1.00 67.25 97 PHE A N 1
ATOM 803 C CA . PHE A 1 97 ? -2.433 2.957 -25.933 1.00 67.25 97 PHE A CA 1
ATOM 804 C C . PHE A 1 97 ? -1.233 3.898 -26.097 1.00 67.25 97 PHE A C 1
ATOM 806 O O . PHE A 1 97 ? -1.379 5.090 -25.830 1.00 67.25 97 PHE A O 1
ATOM 813 N N . SER A 1 98 ? -0.078 3.414 -26.577 1.00 64.19 98 SER A N 1
ATOM 814 C CA . SER A 1 98 ? 1.122 4.248 -26.754 1.00 64.19 98 SER A CA 1
ATOM 815 C C . SER A 1 98 ? 0.885 5.429 -27.693 1.00 64.19 98 SER A C 1
ATOM 817 O O . SER A 1 98 ? 1.429 6.505 -27.479 1.00 64.19 98 SER A O 1
ATOM 819 N N . ASP A 1 99 ? 0.017 5.260 -28.691 1.00 68.50 99 ASP A N 1
ATOM 820 C CA . ASP A 1 99 ? -0.274 6.294 -29.690 1.00 68.50 99 ASP A CA 1
ATOM 821 C C . ASP A 1 99 ? -1.108 7.455 -29.124 1.00 68.50 99 ASP A C 1
ATOM 823 O O . ASP A 1 99 ? -1.114 8.554 -29.681 1.00 68.50 99 ASP A O 1
ATOM 827 N N . PHE A 1 100 ? -1.802 7.238 -28.001 1.00 65.69 100 PHE A N 1
ATOM 828 C CA . PHE A 1 100 ? -2.602 8.268 -27.337 1.00 65.69 100 PHE A CA 1
ATOM 829 C C . PHE A 1 100 ? -1.791 9.113 -26.346 1.00 65.69 100 PHE A C 1
ATOM 831 O O . PHE A 1 100 ? -2.259 10.179 -25.939 1.00 65.69 100 PHE A O 1
ATOM 838 N N . PHE A 1 101 ? -0.590 8.671 -25.958 1.00 63.38 101 PHE A N 1
ATOM 839 C CA . PHE A 1 101 ? 0.208 9.316 -24.918 1.00 63.38 101 PHE A CA 1
ATOM 840 C C . PHE A 1 101 ? 1.633 9.600 -25.397 1.00 63.38 101 PHE A C 1
ATOM 842 O O . PHE A 1 101 ? 2.413 8.703 -25.678 1.00 63.38 101 PHE A O 1
ATOM 849 N N . THR A 1 102 ? 2.025 10.874 -25.406 1.00 57.00 102 THR A N 1
ATOM 850 C CA . THR A 1 102 ? 3.363 11.332 -25.825 1.00 57.00 102 THR A CA 1
ATOM 851 C C . THR A 1 102 ? 4.451 11.143 -24.756 1.00 57.00 102 THR A C 1
ATOM 853 O O . THR A 1 102 ? 5.454 11.854 -24.775 1.00 57.00 102 THR A O 1
ATOM 856 N N . MET A 1 103 ? 4.254 10.252 -23.779 1.00 54.56 103 MET A N 1
ATOM 857 C CA . MET A 1 103 ? 5.220 10.017 -22.699 1.00 54.56 103 MET A CA 1
ATOM 858 C C . MET A 1 103 ? 6.098 8.797 -23.012 1.00 54.56 103 MET A C 1
ATOM 860 O O . MET A 1 103 ? 5.568 7.782 -23.464 1.00 54.56 103 MET A O 1
ATOM 864 N N . PRO A 1 104 ? 7.421 8.854 -22.767 1.00 51.88 104 PRO A N 1
ATOM 865 C CA . PRO A 1 104 ? 8.303 7.719 -23.007 1.00 51.88 104 PRO A CA 1
ATOM 866 C C . PRO A 1 104 ? 7.946 6.561 -22.064 1.00 51.88 104 PRO A C 1
ATOM 868 O O . PRO A 1 104 ? 8.096 6.652 -20.850 1.00 51.88 104 PRO A O 1
ATOM 871 N N . SER A 1 105 ? 7.489 5.446 -22.633 1.00 52.06 105 SER A N 1
ATOM 872 C CA . SER A 1 105 ? 7.106 4.223 -21.913 1.00 52.06 105 SER A CA 1
ATOM 873 C C . SER A 1 105 ? 8.301 3.360 -21.473 1.00 52.06 105 SER A C 1
ATOM 875 O O . SER A 1 105 ? 8.108 2.240 -21.007 1.00 52.06 105 SER A O 1
ATOM 877 N N . SER A 1 106 ? 9.538 3.838 -21.654 1.00 53.12 106 SER A N 1
ATOM 878 C CA . SER A 1 106 ? 10.768 3.040 -21.525 1.00 53.12 106 SER A CA 1
ATOM 879 C C . SER A 1 106 ? 11.518 3.215 -20.201 1.00 53.12 106 SER A C 1
ATOM 881 O O . SER A 1 106 ? 12.625 2.696 -20.060 1.00 53.12 106 SER A O 1
ATOM 883 N N . GLU A 1 107 ? 10.985 3.973 -19.242 1.00 59.28 107 GLU A N 1
ATOM 884 C CA . GLU A 1 107 ? 11.647 4.152 -17.947 1.00 59.28 107 GLU A CA 1
ATOM 885 C C . GLU A 1 107 ? 11.438 2.931 -17.038 1.00 59.28 107 GLU A C 1
ATOM 887 O O . GLU A 1 107 ? 10.310 2.520 -16.779 1.00 59.28 107 GLU A O 1
ATOM 892 N N . VAL A 1 108 ? 12.538 2.386 -16.500 1.00 52.97 108 VAL A N 1
ATOM 893 C CA . VAL A 1 108 ? 12.541 1.241 -15.560 1.00 52.97 108 VAL A CA 1
ATOM 894 C C . VAL A 1 108 ? 11.747 1.543 -14.279 1.00 52.97 108 VAL A C 1
ATOM 896 O O . VAL A 1 108 ? 11.168 0.646 -13.672 1.00 52.97 108 VAL A O 1
ATOM 899 N N . PHE A 1 109 ? 11.681 2.817 -13.884 1.00 55.88 109 PHE A N 1
ATOM 900 C CA . PHE A 1 109 ? 10.862 3.299 -12.775 1.00 55.88 109 PHE A CA 1
ATOM 901 C C . PHE A 1 109 ? 9.929 4.404 -13.269 1.00 55.88 109 PHE A C 1
ATOM 903 O O . PHE A 1 109 ? 10.283 5.578 -13.158 1.00 55.88 109 PHE A O 1
ATOM 910 N N . PRO A 1 110 ? 8.735 4.061 -13.781 1.00 67.38 110 PRO A N 1
ATOM 911 C CA . PRO A 1 110 ? 7.785 5.067 -14.221 1.00 67.38 110 PRO A CA 1
ATOM 912 C C . PRO A 1 110 ? 7.461 6.014 -13.064 1.00 67.38 110 PRO A C 1
ATOM 914 O O . PRO A 1 110 ? 7.092 5.582 -11.965 1.00 67.38 110 PRO A O 1
ATOM 917 N N . SER A 1 111 ? 7.608 7.315 -13.303 1.00 67.94 111 SER A N 1
ATOM 918 C CA . SER A 1 111 ? 7.367 8.356 -12.296 1.00 67.94 111 SER A CA 1
ATOM 919 C C . SER A 1 111 ? 5.986 8.216 -11.640 1.00 67.94 111 SER A C 1
ATOM 921 O O . SER A 1 111 ? 5.855 8.298 -10.422 1.00 67.94 111 SER A O 1
ATOM 923 N N . THR A 1 112 ? 4.971 7.876 -12.425 1.00 70.56 112 THR A N 1
ATOM 924 C CA . THR A 1 112 ? 3.601 7.506 -12.029 1.00 70.56 112 THR A CA 1
ATOM 925 C C . THR A 1 112 ? 3.529 6.363 -11.006 1.00 70.56 112 THR A C 1
ATOM 927 O O . THR A 1 112 ? 2.794 6.470 -10.019 1.00 70.56 112 THR A O 1
ATOM 930 N N . VAL A 1 113 ? 4.316 5.293 -11.174 1.00 77.44 113 VAL A N 1
ATOM 931 C CA . VAL A 1 113 ? 4.392 4.168 -10.219 1.00 77.44 113 VAL A CA 1
ATOM 932 C C . VAL A 1 113 ? 4.993 4.639 -8.900 1.00 77.44 113 VAL A C 1
ATOM 934 O O . VAL A 1 113 ? 4.430 4.377 -7.835 1.00 77.44 113 VAL A O 1
ATOM 937 N N . VAL A 1 114 ? 6.108 5.371 -8.957 1.00 79.00 114 VAL A N 1
ATOM 938 C CA . VAL A 1 114 ? 6.766 5.934 -7.766 1.00 79.00 114 VAL A CA 1
ATOM 939 C C . VAL A 1 114 ? 5.796 6.841 -7.004 1.00 79.00 114 VAL A C 1
ATOM 941 O O . VAL A 1 114 ? 5.645 6.723 -5.787 1.00 79.00 114 VAL A O 1
ATOM 944 N N . LEU A 1 115 ? 5.081 7.698 -7.727 1.00 77.12 115 LEU A N 1
ATOM 945 C CA . LEU A 1 115 ? 4.112 8.638 -7.180 1.00 77.12 115 LEU A CA 1
ATOM 946 C C . LEU A 1 115 ? 2.943 7.936 -6.481 1.00 77.12 115 LEU A C 1
ATOM 948 O O . LEU A 1 115 ? 2.618 8.295 -5.349 1.00 77.12 115 LEU A O 1
ATOM 952 N N . SER A 1 116 ? 2.345 6.913 -7.100 1.00 82.44 116 SER A N 1
ATOM 953 C CA . SER A 1 116 ? 1.238 6.155 -6.492 1.00 82.44 116 SER A CA 1
ATOM 954 C C . SER A 1 116 ? 1.626 5.542 -5.136 1.00 82.44 116 SER A C 1
ATOM 956 O O . SER A 1 116 ? 0.878 5.644 -4.160 1.00 82.44 116 SER A O 1
ATOM 958 N N . ARG A 1 117 ? 2.845 4.991 -5.040 1.00 87.62 117 ARG A N 1
ATOM 959 C CA . ARG A 1 117 ? 3.395 4.384 -3.818 1.00 87.62 117 ARG A CA 1
ATOM 960 C C . ARG A 1 117 ? 3.634 5.420 -2.721 1.00 87.62 117 ARG A C 1
ATOM 962 O O . ARG A 1 117 ? 3.272 5.180 -1.567 1.00 87.62 117 ARG A O 1
ATOM 969 N N . VAL A 1 118 ? 4.196 6.578 -3.076 1.00 85.81 118 VAL A N 1
ATOM 970 C CA . VAL A 1 118 ? 4.420 7.692 -2.139 1.00 85.81 118 VAL A CA 1
ATOM 971 C C . VAL A 1 118 ? 3.094 8.225 -1.617 1.00 85.81 118 VAL A C 1
ATOM 973 O O . VAL A 1 118 ? 2.926 8.369 -0.406 1.00 85.81 118 VAL A O 1
ATOM 976 N N . PHE A 1 119 ? 2.136 8.475 -2.507 1.00 86.00 119 PHE A N 1
ATOM 977 C CA . PHE A 1 119 ? 0.820 8.970 -2.129 1.00 86.00 119 PHE A CA 1
ATOM 978 C C . PHE A 1 119 ? 0.134 8.021 -1.145 1.00 86.00 119 PHE A C 1
ATOM 980 O O . PHE A 1 119 ? -0.329 8.457 -0.091 1.00 86.00 119 PHE A O 1
ATOM 987 N N . LEU A 1 120 ? 0.148 6.716 -1.426 1.00 89.44 120 LEU A N 1
ATOM 988 C CA . LEU A 1 120 ? -0.431 5.731 -0.522 1.00 89.44 120 LEU A CA 1
ATOM 989 C C . LEU A 1 120 ? 0.263 5.716 0.850 1.00 89.44 120 LEU A C 1
ATOM 991 O O . LEU A 1 120 ? -0.416 5.666 1.875 1.00 89.44 120 LEU A O 1
ATOM 995 N N . SER A 1 121 ? 1.596 5.824 0.890 1.00 91.31 121 SER A N 1
ATOM 996 C CA . SER A 1 121 ? 2.342 5.904 2.157 1.00 91.31 121 SER A CA 1
ATOM 997 C C . SER A 1 121 ? 1.906 7.102 3.007 1.00 91.31 121 SER A C 1
ATOM 999 O O . SER A 1 121 ? 1.728 6.985 4.221 1.00 91.31 121 SER A O 1
ATOM 1001 N N . PHE A 1 122 ? 1.642 8.234 2.353 1.00 88.75 122 PHE A N 1
ATOM 1002 C CA . PHE A 1 122 ? 1.178 9.449 3.002 1.00 88.75 122 PHE A CA 1
ATOM 1003 C C . PHE A 1 122 ? -0.271 9.327 3.485 1.00 88.75 122 PHE A C 1
ATOM 1005 O O . PHE A 1 122 ? -0.584 9.749 4.597 1.00 88.75 122 PHE A O 1
ATOM 1012 N N . VAL A 1 123 ? -1.146 8.684 2.704 1.00 88.56 123 VAL A N 1
ATOM 1013 C CA . VAL A 1 123 ? -2.528 8.371 3.106 1.00 88.56 123 VAL A CA 1
ATOM 1014 C C . VAL A 1 123 ? -2.545 7.525 4.380 1.00 88.56 123 VAL A C 1
ATOM 1016 O O . VAL A 1 123 ? -3.259 7.863 5.324 1.00 88.56 123 VAL A O 1
ATOM 1019 N N . PHE A 1 124 ? -1.743 6.460 4.437 1.00 90.75 124 PHE A N 1
ATOM 1020 C CA . PHE A 1 124 ? -1.617 5.614 5.628 1.00 90.75 124 PHE A CA 1
ATOM 1021 C C . PHE A 1 124 ? -1.076 6.389 6.839 1.00 90.75 124 PHE A C 1
ATOM 1023 O O . PHE A 1 124 ? -1.565 6.241 7.962 1.00 90.75 124 PHE A O 1
ATOM 1030 N N . PHE A 1 125 ? -0.093 7.258 6.620 1.00 90.19 125 PHE A N 1
ATOM 1031 C CA . PHE A 1 125 ? 0.460 8.096 7.678 1.00 90.19 125 PHE A CA 1
ATOM 1032 C C . PHE A 1 125 ? -0.571 9.077 8.245 1.00 90.19 125 PHE A C 1
ATOM 1034 O O . PHE A 1 125 ? -0.767 9.161 9.461 1.00 90.19 125 PHE A O 1
ATOM 1041 N N . LEU A 1 126 ? -1.294 9.773 7.369 1.00 85.00 126 LEU A N 1
ATOM 1042 C CA . LEU A 1 126 ? -2.377 10.661 7.769 1.00 85.00 126 LEU A CA 1
ATOM 1043 C C . LEU A 1 126 ? -3.522 9.886 8.446 1.00 85.00 126 LEU A C 1
ATOM 1045 O O . LEU A 1 126 ? -4.113 10.395 9.402 1.00 85.00 126 LEU A O 1
ATOM 1049 N N . SER A 1 127 ? -3.818 8.647 8.024 1.00 86.19 127 SER A N 1
ATOM 1050 C CA . SER A 1 127 ? -4.881 7.837 8.639 1.00 86.19 127 SER A CA 1
ATOM 1051 C C . SER A 1 127 ? -4.551 7.489 10.079 1.00 86.19 127 SER A C 1
ATOM 1053 O O . SER A 1 127 ? -5.435 7.508 10.941 1.00 86.19 127 SER A O 1
ATOM 1055 N N . TRP A 1 128 ? -3.275 7.244 10.366 1.00 86.81 128 TRP A N 1
ATOM 1056 C CA . TRP A 1 128 ? -2.800 7.055 11.726 1.00 86.81 128 TRP A CA 1
ATOM 1057 C C . TRP A 1 128 ? -2.927 8.327 12.576 1.00 86.81 128 TRP A C 1
ATOM 1059 O O . TRP A 1 128 ? -3.503 8.265 13.666 1.00 86.81 128 TRP A O 1
ATOM 1069 N N . ILE A 1 129 ? -2.452 9.479 12.086 1.00 82.38 129 ILE A N 1
ATOM 1070 C CA . ILE A 1 129 ? -2.532 10.755 12.825 1.00 82.38 129 ILE A CA 1
ATOM 1071 C C . ILE A 1 129 ? -3.984 11.073 13.196 1.00 82.38 129 ILE A C 1
ATOM 1073 O O . ILE A 1 129 ? -4.285 11.352 14.357 1.00 82.38 129 ILE A O 1
ATOM 1077 N N . MET A 1 130 ? -4.901 10.938 12.237 1.00 75.56 130 MET A N 1
ATOM 1078 C CA . MET A 1 130 ? -6.321 11.228 12.448 1.00 75.56 130 MET A CA 1
ATOM 1079 C C . MET A 1 130 ? -6.990 10.245 13.416 1.00 75.56 130 MET A C 1
ATOM 1081 O O . MET A 1 130 ? -7.912 10.624 14.136 1.00 75.56 130 MET A O 1
ATOM 1085 N N . THR A 1 131 ? -6.493 9.005 13.494 1.00 73.88 131 THR A N 1
ATOM 1086 C CA . THR A 1 131 ? -6.947 8.023 14.492 1.00 73.88 131 THR A CA 1
ATOM 1087 C C . THR A 1 131 ? -6.563 8.458 15.917 1.00 73.88 131 THR A C 1
ATOM 1089 O O . THR A 1 131 ? -7.314 8.230 16.863 1.00 73.88 131 THR A O 1
ATOM 1092 N N . LYS A 1 132 ? -5.415 9.128 16.099 1.00 61.03 132 LYS A N 1
ATOM 1093 C CA . LYS A 1 132 ? -4.945 9.611 17.411 1.00 61.03 132 LYS A CA 1
ATOM 1094 C C . LYS A 1 132 ? -5.775 10.789 17.936 1.00 61.03 132 LYS A C 1
ATOM 1096 O O . LYS A 1 132 ? -5.961 10.926 19.144 1.00 61.03 132 LYS A O 1
ATOM 1101 N N . GLU A 1 133 ? -6.298 11.616 17.037 1.00 55.06 133 GLU A N 1
ATOM 1102 C CA . GLU A 1 133 ? -7.080 12.810 17.374 1.00 55.06 133 GLU A CA 1
ATOM 1103 C C . GLU A 1 133 ? -8.570 12.534 17.617 1.00 55.06 133 GLU A C 1
ATOM 1105 O O . GLU A 1 133 ? -9.313 13.457 17.954 1.00 55.06 133 GLU A O 1
ATOM 1110 N N . GLU A 1 134 ? -9.031 11.277 17.526 1.00 53.38 134 GLU A N 1
ATOM 1111 C CA . GLU A 1 134 ? -10.419 10.836 17.786 1.00 53.38 134 GLU A CA 1
ATOM 1112 C C . GLU A 1 134 ? -10.996 11.292 19.145 1.00 53.38 134 GLU A C 1
ATOM 1114 O O . GLU A 1 134 ? -12.213 11.289 19.321 1.00 53.38 134 GLU A O 1
ATOM 1119 N N . TYR A 1 135 ? -10.162 11.795 20.059 1.00 51.66 135 TYR A N 1
ATOM 1120 C CA . TYR A 1 135 ? -10.549 12.287 21.383 1.00 51.66 135 TYR A CA 1
A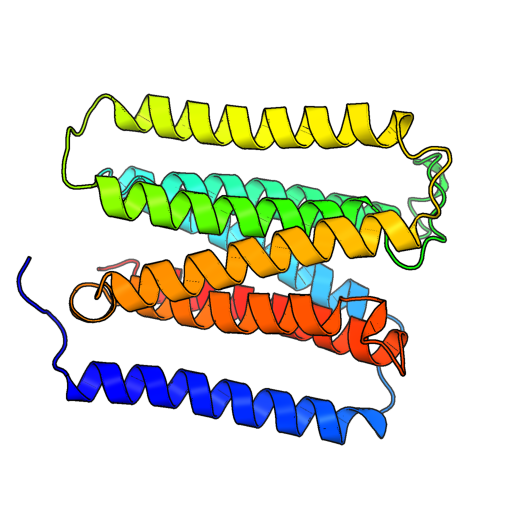TOM 1121 C C . TYR A 1 135 ? -11.067 13.738 21.445 1.00 51.66 135 TYR A C 1
ATOM 1123 O O . TYR A 1 135 ? -11.679 14.095 22.447 1.00 51.66 135 TYR A O 1
ATOM 1131 N N . MET A 1 136 ? -10.897 14.572 20.409 1.00 42.75 136 MET A N 1
ATOM 1132 C CA . MET A 1 136 ? -11.347 15.979 20.439 1.00 42.75 136 MET A CA 1
ATOM 1133 C C . MET A 1 136 ? -12.231 16.347 19.233 1.00 42.75 136 MET A C 1
ATOM 1135 O O . MET A 1 136 ? -11.742 16.486 18.122 1.00 42.75 136 MET A O 1
ATOM 1139 N N . VAL A 1 137 ? -13.537 16.519 19.487 1.00 48.22 137 VAL A N 1
ATOM 1140 C CA . VAL A 1 137 ? -14.579 17.199 18.672 1.00 48.22 137 VAL A CA 1
ATOM 1141 C C . VAL A 1 137 ? -14.979 16.558 17.321 1.00 48.22 137 VAL A C 1
ATOM 1143 O O . VAL A 1 137 ? -14.168 16.325 16.433 1.00 48.22 137 VAL A O 1
ATOM 1146 N N . ARG A 1 138 ? -16.288 16.285 17.158 1.00 53.84 138 ARG A N 1
ATOM 1147 C CA . ARG A 1 138 ? -16.898 15.451 16.091 1.00 53.84 138 ARG A CA 1
ATOM 1148 C C . ARG A 1 138 ? -17.334 16.173 14.800 1.00 53.84 138 ARG A C 1
ATOM 1150 O O . ARG A 1 138 ? -17.512 15.493 13.801 1.00 53.84 138 ARG A O 1
ATOM 1157 N N . ALA A 1 139 ? -17.495 17.500 14.773 1.00 49.56 139 ALA A N 1
ATOM 1158 C CA . ALA A 1 139 ? -18.083 18.202 13.611 1.00 49.56 139 ALA A CA 1
ATOM 1159 C C . ALA A 1 139 ? -17.069 18.953 12.723 1.00 49.56 139 ALA A C 1
ATOM 1161 O O . ALA A 1 139 ? -17.289 19.120 11.527 1.00 49.56 139 ALA A O 1
ATOM 1162 N N . VAL A 1 140 ? -15.924 19.367 13.276 1.00 52.34 140 VAL A N 1
ATOM 1163 C CA . VAL A 1 140 ? -14.870 20.081 12.523 1.00 52.34 140 VAL A CA 1
ATOM 1164 C C . VAL A 1 140 ? -14.092 19.126 11.596 1.00 52.34 140 VAL A C 1
ATOM 1166 O O . VAL A 1 140 ? -13.452 19.559 10.641 1.00 52.34 140 VAL A O 1
ATOM 1169 N N . LYS A 1 141 ? -14.198 17.809 11.821 1.00 58.31 141 LYS A N 1
ATOM 1170 C CA . LYS A 1 141 ? -13.310 16.796 11.238 1.00 58.31 141 LYS A CA 1
ATOM 1171 C C . LYS A 1 141 ? -13.685 16.269 9.856 1.00 58.31 141 LYS A C 1
ATOM 1173 O O . LYS A 1 141 ? -12.780 15.862 9.144 1.00 58.31 141 LYS A O 1
ATOM 1178 N N . GLU A 1 142 ? -14.952 16.294 9.437 1.00 59.09 142 GLU A N 1
ATOM 1179 C CA . GLU A 1 142 ? -15.289 15.903 8.052 1.00 59.09 142 GLU A CA 1
ATOM 1180 C C . GLU A 1 142 ? -14.708 16.908 7.056 1.00 59.09 142 GLU A C 1
ATOM 1182 O O . GLU A 1 142 ? -14.031 16.516 6.108 1.00 59.09 142 GLU A O 1
ATOM 1187 N N . LYS A 1 143 ? -14.875 18.211 7.328 1.00 64.12 143 LYS A N 1
ATOM 1188 C CA . LYS A 1 143 ? -14.209 19.268 6.557 1.00 64.12 143 LYS A CA 1
ATOM 1189 C C . LYS A 1 143 ? -12.694 19.134 6.631 1.00 64.12 143 LYS A C 1
ATOM 1191 O O . LYS A 1 143 ? -12.050 19.279 5.606 1.00 64.12 143 LYS A O 1
ATOM 1196 N N . LEU A 1 144 ? -12.127 18.824 7.797 1.00 62.72 144 LEU A N 1
ATOM 1197 C CA . LEU A 1 144 ? -10.679 18.663 7.952 1.00 62.72 144 LEU A CA 1
ATOM 1198 C C . LEU A 1 144 ? -10.134 17.447 7.191 1.00 62.72 144 LEU A C 1
ATOM 1200 O O . LEU A 1 144 ? -9.043 17.522 6.651 1.00 62.72 144 LEU A O 1
ATOM 1204 N N . ALA A 1 145 ? -10.901 16.362 7.086 1.00 61.25 145 ALA A N 1
ATOM 1205 C CA . ALA A 1 145 ? -10.556 15.182 6.299 1.00 61.25 145 ALA A CA 1
ATOM 1206 C C . ALA A 1 145 ? -10.649 15.447 4.798 1.00 61.25 145 ALA A C 1
ATOM 1208 O O . ALA A 1 145 ? -9.733 15.110 4.056 1.00 61.25 145 ALA A O 1
ATOM 1209 N N . PHE A 1 146 ? -11.723 16.110 4.362 1.00 63.78 146 PHE A N 1
ATOM 1210 C CA . PHE A 1 146 ? -11.847 16.580 2.987 1.00 63.78 146 PHE A CA 1
ATOM 1211 C C . PHE A 1 146 ? -10.731 17.555 2.636 1.00 63.78 146 PHE A C 1
ATOM 1213 O O . PHE A 1 146 ? -10.150 17.411 1.575 1.00 63.78 146 PHE A O 1
ATOM 1220 N N . VAL A 1 147 ? -10.386 18.491 3.525 1.00 65.56 147 VAL A N 1
ATOM 1221 C CA . VAL A 1 147 ? -9.260 19.419 3.356 1.00 65.56 147 VAL A CA 1
ATOM 1222 C C . VAL A 1 147 ? -7.930 18.679 3.392 1.00 65.56 147 VAL A C 1
ATOM 1224 O O . VAL A 1 147 ? -7.078 19.002 2.588 1.00 65.56 147 VAL A O 1
ATOM 1227 N N . ALA A 1 148 ? -7.740 17.669 4.242 1.00 63.66 148 ALA A N 1
ATOM 1228 C CA . ALA A 1 148 ? -6.519 16.866 4.277 1.00 63.66 148 ALA A CA 1
ATOM 1229 C C . ALA A 1 148 ? -6.346 16.045 2.998 1.00 63.66 148 ALA A C 1
ATOM 1231 O O . ALA A 1 148 ? -5.227 15.876 2.535 1.00 63.66 148 ALA A O 1
ATOM 1232 N N .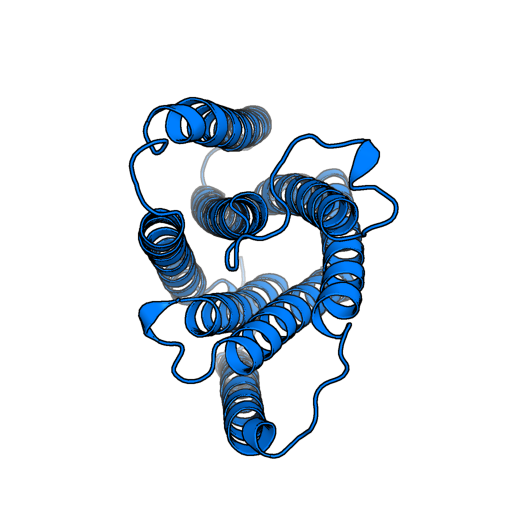 ILE A 1 149 ? -7.442 15.577 2.400 1.00 65.69 149 ILE A N 1
ATOM 1233 C CA . ILE A 1 149 ? -7.431 14.842 1.134 1.00 65.69 149 ILE A CA 1
ATOM 1234 C C . ILE A 1 149 ? -7.281 15.794 -0.041 1.00 65.69 149 ILE A C 1
ATOM 1236 O O . ILE A 1 149 ? -6.470 15.526 -0.911 1.00 65.69 149 ILE A O 1
ATOM 1240 N N . LEU A 1 150 ? -7.981 16.928 -0.054 1.00 65.38 150 LEU A N 1
ATOM 1241 C CA . LEU A 1 150 ? -7.761 17.993 -1.032 1.00 65.38 150 LEU A CA 1
ATOM 1242 C C . LEU A 1 150 ? -6.335 18.506 -0.952 1.00 65.38 150 LEU A C 1
ATOM 1244 O O . LEU A 1 150 ? -5.744 18.744 -1.987 1.00 65.38 150 LEU A O 1
ATOM 1248 N N . PHE A 1 151 ? -5.775 18.619 0.249 1.00 65.88 151 PHE A N 1
ATOM 1249 C CA . PHE A 1 151 ? -4.391 18.995 0.472 1.00 65.88 151 PHE A CA 1
ATOM 1250 C C . PHE A 1 151 ? -3.445 17.881 0.045 1.00 65.88 151 PHE A C 1
ATOM 1252 O O . PHE A 1 151 ? -2.456 18.182 -0.598 1.00 65.88 151 PHE A O 1
ATOM 1259 N N . ALA A 1 152 ? -3.728 16.608 0.334 1.00 63.69 152 ALA A N 1
ATOM 1260 C CA . ALA A 1 152 ? -2.914 15.478 -0.116 1.00 63.69 152 ALA A CA 1
ATOM 1261 C C . ALA A 1 152 ? -2.936 15.350 -1.643 1.00 63.69 152 ALA A C 1
ATOM 1263 O O . ALA A 1 152 ? -1.893 15.179 -2.251 1.00 63.69 152 ALA A O 1
ATOM 1264 N N . ILE A 1 153 ? -4.101 15.501 -2.272 1.00 67.00 153 ILE A N 1
ATOM 1265 C CA . ILE A 1 153 ? -4.279 15.502 -3.726 1.00 67.00 153 ILE A CA 1
ATOM 1266 C C . ILE A 1 153 ? -3.671 16.770 -4.331 1.00 67.00 153 ILE A C 1
ATOM 1268 O O . ILE A 1 153 ? -3.012 16.682 -5.356 1.00 67.00 153 ILE A O 1
ATOM 1272 N N . SER A 1 154 ? -3.822 17.947 -3.717 1.00 60.81 154 SER A N 1
ATOM 1273 C CA . SER A 1 154 ? -3.246 19.192 -4.236 1.00 60.81 154 SER A CA 1
ATOM 1274 C C . SER A 1 154 ? -1.737 19.212 -4.074 1.00 60.81 154 SER A C 1
ATOM 1276 O O . SER A 1 154 ? -1.051 19.610 -4.999 1.00 60.81 154 SER A O 1
ATOM 1278 N N . THR A 1 155 ? -1.196 18.764 -2.941 1.00 59.41 155 THR A N 1
ATOM 1279 C CA . THR A 1 155 ? 0.252 18.585 -2.768 1.00 59.41 155 THR A CA 1
ATOM 1280 C C . THR A 1 155 ? 0.762 17.507 -3.698 1.00 59.41 155 THR A C 1
ATOM 1282 O O . THR A 1 155 ? 1.804 17.714 -4.294 1.00 59.41 155 THR A O 1
ATOM 1285 N N . PHE A 1 156 ? 0.017 16.427 -3.926 1.00 65.25 156 PHE A N 1
ATOM 1286 C CA . PHE A 1 156 ? 0.356 15.429 -4.933 1.00 65.25 156 PHE A CA 1
ATOM 1287 C C . PHE A 1 156 ? 0.409 16.039 -6.340 1.00 65.25 156 PHE A C 1
ATOM 1289 O O . PHE A 1 156 ? 1.438 15.954 -6.990 1.00 65.25 156 PHE A O 1
ATOM 1296 N N . VAL A 1 157 ? -0.628 16.748 -6.789 1.00 63.88 157 VAL A N 1
ATOM 1297 C CA . VAL A 1 157 ? -0.675 17.407 -8.108 1.00 63.88 157 VAL A CA 1
ATOM 1298 C C . VAL A 1 157 ? 0.384 18.510 -8.238 1.00 63.88 157 VAL A C 1
ATOM 1300 O O . VAL A 1 157 ? 1.033 18.625 -9.275 1.00 63.88 157 VAL A O 1
ATOM 1303 N N . ILE A 1 158 ? 0.609 19.304 -7.189 1.00 59.81 158 ILE A N 1
ATOM 1304 C CA . ILE A 1 158 ? 1.642 20.347 -7.160 1.00 59.81 158 ILE A CA 1
ATOM 1305 C C . ILE A 1 158 ? 3.025 19.708 -7.205 1.00 59.81 158 ILE A C 1
ATOM 1307 O O . ILE A 1 158 ? 3.838 20.142 -8.010 1.00 59.81 158 ILE A O 1
ATOM 1311 N N . VAL A 1 159 ? 3.296 18.662 -6.422 1.00 57.97 159 VAL A N 1
ATOM 1312 C CA . VAL A 1 159 ? 4.563 17.920 -6.468 1.00 57.97 159 VAL A CA 1
ATOM 1313 C C . VAL A 1 159 ? 4.752 17.323 -7.857 1.00 57.97 159 VAL A C 1
ATOM 1315 O O . VAL A 1 159 ? 5.785 17.550 -8.459 1.00 57.97 159 VAL A O 1
ATOM 1318 N N . VAL A 1 160 ? 3.745 16.683 -8.447 1.00 59.59 160 VAL A N 1
ATOM 1319 C CA . VAL A 1 160 ? 3.845 16.137 -9.809 1.00 59.59 160 VAL A CA 1
ATOM 1320 C C . VAL A 1 160 ? 4.131 17.227 -10.849 1.00 59.59 160 VAL A C 1
ATOM 1322 O O . VAL A 1 160 ? 5.047 17.062 -11.647 1.00 59.59 160 VAL A O 1
ATOM 1325 N N . SER A 1 161 ? 3.419 18.359 -10.817 1.00 53.03 161 SER A N 1
ATOM 1326 C CA . SER A 1 161 ? 3.573 19.433 -11.820 1.00 53.03 161 SER A CA 1
ATOM 1327 C C . SER A 1 161 ? 4.806 20.327 -11.624 1.00 53.03 161 SER A C 1
ATOM 1329 O O . SER A 1 161 ? 5.325 20.898 -12.583 1.00 53.03 161 SER A O 1
ATOM 1331 N N . THR A 1 162 ? 5.289 20.479 -10.388 1.00 50.84 162 THR A N 1
ATOM 1332 C CA . THR A 1 162 ? 6.491 21.275 -10.091 1.00 50.84 162 THR A CA 1
ATOM 1333 C C . THR A 1 162 ? 7.751 20.420 -10.182 1.00 50.84 162 THR A C 1
ATOM 1335 O O . THR A 1 162 ? 8.762 20.891 -10.701 1.00 50.84 162 THR A O 1
ATOM 1338 N N . PHE A 1 163 ? 7.699 19.144 -9.784 1.00 49.94 163 PHE A N 1
ATOM 1339 C CA . PHE A 1 163 ? 8.838 18.233 -9.901 1.00 49.94 163 PHE A CA 1
ATOM 1340 C C . PHE A 1 163 ? 9.059 17.763 -11.342 1.00 49.94 163 PHE A C 1
ATOM 1342 O O . PHE A 1 163 ? 10.215 17.587 -11.715 1.00 49.94 163 PHE A O 1
ATOM 1349 N N . SER A 1 164 ? 8.021 17.673 -12.190 1.00 52.94 164 SER A N 1
ATOM 1350 C CA . SER A 1 164 ? 8.207 17.413 -13.630 1.00 52.94 164 SER A CA 1
ATOM 1351 C C . SER A 1 164 ? 9.054 18.483 -14.329 1.00 52.94 164 SER A C 1
ATOM 1353 O O . SER A 1 164 ? 9.704 18.182 -15.321 1.00 52.94 164 SER A O 1
ATOM 1355 N N . ASN A 1 165 ? 9.076 19.717 -13.808 1.00 47.03 165 ASN A N 1
ATOM 1356 C CA . ASN A 1 165 ? 9.871 20.825 -14.349 1.00 47.03 165 ASN A CA 1
ATOM 1357 C C . ASN A 1 165 ? 11.220 21.017 -13.630 1.00 47.03 165 ASN A C 1
ATOM 1359 O O . ASN A 1 165 ? 12.186 21.446 -14.255 1.00 47.03 165 ASN A O 1
ATOM 1363 N N . LEU A 1 166 ? 11.318 20.693 -12.334 1.00 45.12 166 LEU A N 1
ATOM 1364 C CA . LEU A 1 166 ? 12.561 20.818 -11.553 1.00 45.12 166 LEU A CA 1
ATOM 1365 C C . LEU A 1 166 ? 13.557 19.670 -11.795 1.00 45.12 166 LEU A C 1
ATOM 1367 O O . LEU A 1 166 ? 14.757 19.864 -11.617 1.00 45.12 166 LEU A O 1
ATOM 1371 N N . PHE A 1 167 ? 13.080 18.490 -12.203 1.00 47.59 167 PHE A N 1
ATOM 1372 C CA . PHE A 1 167 ? 13.896 17.279 -12.369 1.00 47.59 167 PHE A CA 1
ATOM 1373 C C . PHE A 1 167 ? 14.175 16.927 -13.834 1.00 47.59 167 PHE A C 1
ATOM 1375 O O . PHE A 1 167 ? 14.728 15.869 -14.100 1.00 47.59 167 PHE A O 1
ATOM 1382 N N . VAL A 1 168 ? 13.897 17.832 -14.782 1.00 52.03 168 VAL A N 1
ATOM 1383 C CA . VAL A 1 168 ? 14.270 17.667 -16.205 1.00 52.03 168 VAL A CA 1
ATOM 1384 C C . VAL A 1 168 ? 15.779 17.387 -16.377 1.00 52.03 168 VAL A C 1
ATOM 1386 O O . VAL A 1 168 ? 16.187 16.809 -17.378 1.00 52.03 168 VAL A O 1
ATOM 1389 N N . GLY A 1 169 ? 16.609 17.758 -15.391 1.00 45.97 169 GLY A N 1
ATOM 1390 C CA . GLY A 1 169 ? 18.051 17.483 -15.355 1.00 45.97 169 GLY A CA 1
ATOM 1391 C C . GLY A 1 169 ? 18.519 16.382 -14.390 1.00 45.97 169 GLY A C 1
ATOM 1392 O O . GLY A 1 169 ? 19.723 16.166 -14.293 1.00 45.97 169 GLY A O 1
ATOM 1393 N N . LEU A 1 170 ? 17.627 15.712 -13.653 1.00 50.59 170 LEU A N 1
ATOM 1394 C CA . LEU A 1 170 ? 17.988 14.605 -12.759 1.00 50.59 170 LEU A CA 1
ATOM 1395 C C . LEU A 1 170 ? 17.599 13.282 -13.415 1.00 50.59 170 LEU A C 1
ATOM 1397 O O . LEU A 1 170 ? 16.460 13.105 -13.834 1.00 50.59 170 LEU A O 1
ATOM 1401 N N . GLU A 1 171 ? 18.542 12.341 -13.496 1.00 61.97 171 GLU A N 1
ATOM 1402 C CA . GLU A 1 171 ? 18.265 11.010 -14.039 1.00 61.97 171 GLU A CA 1
ATOM 1403 C C . GLU A 1 171 ? 17.088 10.381 -13.275 1.00 61.97 171 GLU A C 1
ATOM 1405 O O . GLU A 1 171 ? 17.093 10.389 -12.038 1.00 61.97 171 GLU A O 1
ATOM 1410 N N . ALA A 1 172 ? 16.097 9.825 -13.989 1.00 64.44 172 ALA A N 1
ATOM 1411 C CA . ALA A 1 172 ? 14.866 9.236 -13.431 1.00 64.44 172 ALA A CA 1
ATOM 1412 C C . ALA A 1 172 ? 15.127 8.282 -12.245 1.00 64.44 172 ALA A C 1
ATOM 1414 O O . ALA A 1 172 ? 14.344 8.184 -11.296 1.00 64.44 172 ALA A O 1
ATOM 1415 N N . TYR A 1 173 ? 16.296 7.644 -12.257 1.00 68.69 173 TYR A N 1
ATOM 1416 C CA . TYR A 1 173 ? 16.822 6.800 -11.194 1.00 68.69 173 TYR A CA 1
ATOM 1417 C C . TYR A 1 173 ? 16.981 7.518 -9.837 1.00 68.69 173 TYR A C 1
ATOM 1419 O O . TYR A 1 173 ? 16.573 6.997 -8.798 1.00 68.69 173 TYR A O 1
ATOM 1427 N N . THR A 1 174 ? 17.525 8.738 -9.820 1.00 74.19 174 THR A N 1
ATOM 1428 C CA . THR A 1 174 ? 17.742 9.518 -8.585 1.00 74.19 174 THR A CA 1
ATOM 1429 C C . THR A 1 174 ? 16.427 9.967 -7.950 1.00 74.19 174 THR A C 1
ATOM 1431 O O . THR A 1 174 ? 16.257 9.866 -6.732 1.00 74.19 174 THR A O 1
ATOM 1434 N N . PHE A 1 175 ? 15.464 10.385 -8.776 1.00 75.12 175 PHE A N 1
ATOM 1435 C CA . PHE A 1 175 ? 14.114 10.727 -8.337 1.00 75.12 175 PHE A CA 1
ATOM 1436 C C . PHE A 1 175 ? 13.422 9.523 -7.688 1.00 75.12 175 PHE A C 1
ATOM 1438 O O . PHE A 1 175 ? 12.875 9.638 -6.586 1.00 75.12 175 PHE A O 1
ATOM 1445 N N . ALA A 1 176 ? 13.511 8.354 -8.333 1.00 76.00 176 ALA A N 1
ATOM 1446 C CA . ALA A 1 176 ? 12.962 7.116 -7.804 1.00 76.00 176 ALA A CA 1
ATOM 1447 C C . ALA A 1 176 ? 13.540 6.799 -6.415 1.00 76.00 176 ALA A C 1
ATOM 1449 O O . ALA A 1 176 ? 12.769 6.541 -5.497 1.00 76.00 176 ALA A O 1
ATOM 1450 N N . ILE A 1 177 ? 14.858 6.898 -6.211 1.00 80.62 177 ILE A N 1
ATOM 1451 C CA . ILE A 1 177 ? 15.486 6.619 -4.907 1.00 80.62 177 ILE A CA 1
ATOM 1452 C C . ILE A 1 177 ? 14.959 7.543 -3.803 1.00 80.62 177 ILE A C 1
ATOM 1454 O O . ILE A 1 177 ? 14.547 7.064 -2.742 1.00 80.62 177 ILE A O 1
ATOM 1458 N N . VAL A 1 178 ? 14.970 8.860 -4.030 1.00 83.00 178 VAL A N 1
ATOM 1459 C CA . VAL A 1 178 ? 14.595 9.845 -3.000 1.00 83.00 178 VAL A CA 1
ATOM 1460 C C . VAL A 1 178 ? 13.143 9.649 -2.577 1.00 83.00 178 VAL A C 1
ATOM 1462 O O . VAL A 1 178 ? 12.846 9.498 -1.390 1.00 83.00 178 VAL A O 1
ATOM 1465 N N . MET A 1 179 ? 12.236 9.592 -3.551 1.00 83.44 179 MET A N 1
ATOM 1466 C CA . MET A 1 179 ? 10.804 9.489 -3.288 1.00 83.44 179 MET A CA 1
ATOM 1467 C C . MET A 1 179 ? 10.438 8.161 -2.624 1.00 83.44 179 MET A C 1
ATOM 1469 O O . MET A 1 179 ? 9.659 8.127 -1.673 1.00 83.44 179 MET A O 1
ATOM 1473 N N . GLN A 1 180 ? 11.048 7.065 -3.064 1.00 84.50 180 GLN A N 1
ATOM 1474 C CA . GLN A 1 180 ? 10.835 5.753 -2.463 1.00 84.50 180 GLN A CA 1
ATOM 1475 C C . GLN A 1 180 ? 11.359 5.657 -1.027 1.00 84.50 180 GLN A C 1
ATOM 1477 O O . GLN A 1 180 ? 10.723 5.032 -0.176 1.00 84.50 180 GLN A O 1
ATOM 1482 N N . THR A 1 181 ? 12.486 6.308 -0.735 1.00 87.94 181 THR A N 1
ATOM 1483 C CA . THR A 1 181 ? 13.026 6.378 0.628 1.00 87.94 181 THR A CA 1
ATOM 1484 C C . THR A 1 181 ? 12.074 7.147 1.542 1.00 87.94 181 THR A C 1
ATOM 1486 O O . THR A 1 181 ? 11.766 6.688 2.642 1.00 87.94 181 THR A O 1
ATOM 1489 N N . LEU A 1 182 ? 11.527 8.272 1.067 1.00 87.69 182 LEU A N 1
ATOM 1490 C CA . LEU A 1 182 ? 10.500 9.018 1.798 1.00 87.69 182 LEU A CA 1
ATOM 1491 C C . LEU A 1 182 ? 9.248 8.165 2.049 1.00 87.69 182 LEU A C 1
ATOM 1493 O O . LEU A 1 182 ? 8.739 8.143 3.171 1.00 87.69 182 LEU A O 1
ATOM 1497 N N . ALA A 1 183 ? 8.784 7.414 1.046 1.00 90.12 183 ALA A N 1
ATOM 1498 C CA . ALA A 1 183 ? 7.642 6.515 1.200 1.00 90.12 183 ALA A CA 1
ATOM 1499 C C . ALA A 1 183 ? 7.896 5.435 2.266 1.00 90.12 183 ALA A C 1
ATOM 1501 O O . ALA A 1 183 ? 7.043 5.184 3.122 1.00 90.12 183 ALA A O 1
ATOM 1502 N N . LEU A 1 184 ? 9.092 4.836 2.268 1.00 93.00 184 LEU A N 1
ATOM 1503 C CA . LEU A 1 184 ? 9.499 3.858 3.277 1.00 93.00 184 LEU A CA 1
ATOM 1504 C C . LEU A 1 184 ? 9.480 4.464 4.687 1.00 93.00 184 LEU A C 1
ATOM 1506 O O . LEU A 1 184 ? 8.958 3.843 5.615 1.00 93.00 184 LEU A O 1
ATOM 1510 N N . MET A 1 185 ? 10.000 5.685 4.849 1.00 92.62 185 MET A N 1
ATOM 1511 C CA . MET A 1 185 ? 9.978 6.391 6.132 1.00 92.62 185 MET A CA 1
ATOM 1512 C C . MET A 1 185 ? 8.547 6.606 6.633 1.00 92.62 185 MET A C 1
ATOM 1514 O O . MET A 1 185 ? 8.264 6.320 7.799 1.00 92.62 185 MET A O 1
ATOM 1518 N N . PHE A 1 186 ? 7.628 7.050 5.768 1.00 92.44 186 PHE A N 1
ATOM 1519 C CA . PHE A 1 186 ? 6.221 7.217 6.142 1.00 92.44 186 PHE A CA 1
ATOM 1520 C C . PHE A 1 186 ? 5.574 5.895 6.554 1.00 92.44 186 PHE A C 1
ATOM 1522 O O . PHE A 1 186 ? 4.907 5.846 7.590 1.00 92.44 186 PHE A O 1
ATOM 1529 N N . TYR A 1 187 ? 5.809 4.806 5.819 1.00 94.19 187 TYR A N 1
ATOM 1530 C CA . TYR A 1 187 ? 5.282 3.497 6.202 1.00 94.19 187 TYR A CA 1
ATOM 1531 C C . TYR A 1 187 ? 5.830 3.008 7.549 1.00 94.19 187 TYR A C 1
ATOM 1533 O O . TYR A 1 187 ? 5.053 2.548 8.389 1.00 94.19 187 TYR A O 1
ATOM 1541 N N . LEU A 1 188 ? 7.135 3.153 7.801 1.00 95.00 188 LEU A N 1
ATOM 1542 C CA . LEU A 1 188 ? 7.756 2.766 9.073 1.00 95.00 188 LEU A CA 1
ATOM 1543 C C . LEU A 1 188 ? 7.203 3.579 10.249 1.00 95.00 188 LEU A C 1
ATOM 1545 O O . LEU A 1 188 ? 6.838 3.007 11.278 1.00 95.00 188 LEU A O 1
ATOM 1549 N N . LEU A 1 189 ? 7.085 4.900 10.091 1.00 93.69 189 LEU A N 1
ATOM 1550 C CA . LEU A 1 189 ? 6.479 5.771 11.102 1.00 93.69 189 LEU A CA 1
ATOM 1551 C C . LEU A 1 189 ? 5.033 5.365 11.391 1.00 93.69 189 LEU A C 1
ATOM 1553 O O . LEU A 1 189 ? 4.633 5.298 12.553 1.00 93.69 189 LEU A O 1
ATOM 1557 N N . THR A 1 190 ? 4.273 5.040 10.348 1.00 92.81 190 THR A N 1
ATOM 1558 C CA . THR A 1 190 ? 2.881 4.600 10.469 1.00 92.81 190 THR A CA 1
ATOM 1559 C C . THR A 1 190 ? 2.772 3.264 11.207 1.00 92.81 190 THR A C 1
ATOM 1561 O O . THR A 1 190 ? 1.942 3.123 12.105 1.00 92.81 190 THR A O 1
ATOM 1564 N N . LEU A 1 191 ? 3.644 2.297 10.899 1.00 93.62 191 LEU A N 1
ATOM 1565 C CA . LEU A 1 191 ? 3.691 0.999 11.577 1.00 93.62 191 LEU A CA 1
ATOM 1566 C C . LEU A 1 191 ? 4.019 1.153 13.070 1.00 93.62 191 LEU A C 1
ATOM 1568 O O . LEU A 1 191 ? 3.317 0.608 13.928 1.00 93.62 191 LEU A O 1
ATOM 1572 N N . ILE A 1 192 ? 5.053 1.935 13.397 1.00 91.94 192 ILE A N 1
ATOM 1573 C CA . ILE A 1 192 ? 5.413 2.269 14.786 1.00 91.94 192 ILE A CA 1
ATOM 1574 C C . ILE A 1 192 ? 4.239 2.975 15.477 1.00 91.94 192 ILE A C 1
ATOM 1576 O O . ILE A 1 192 ? 3.939 2.727 16.646 1.00 91.94 192 ILE A O 1
ATOM 1580 N N . GLY A 1 193 ? 3.549 3.842 14.747 1.00 88.50 193 GLY A N 1
ATOM 1581 C CA . GLY A 1 193 ? 2.383 4.562 15.212 1.00 88.50 193 GLY A CA 1
ATOM 1582 C C . GLY A 1 193 ? 1.223 3.661 15.631 1.00 88.50 193 GLY A C 1
ATOM 1583 O O . GLY A 1 193 ? 0.736 3.761 16.764 1.00 88.50 193 GLY A O 1
ATOM 1584 N N . TYR A 1 194 ? 0.788 2.767 14.743 1.00 87.75 194 TYR A N 1
ATOM 1585 C CA . TYR A 1 194 ? -0.316 1.847 15.016 1.00 87.75 194 TYR A CA 1
ATOM 1586 C C . TYR A 1 194 ? 0.036 0.828 16.102 1.00 87.75 194 TYR A C 1
ATOM 1588 O O . TYR A 1 194 ? -0.774 0.610 17.006 1.00 87.75 194 TYR A O 1
ATOM 1596 N N . THR A 1 195 ? 1.250 0.273 16.094 1.00 86.75 195 THR A N 1
ATOM 1597 C CA . THR A 1 195 ? 1.699 -0.669 17.137 1.00 86.75 195 THR A CA 1
ATOM 1598 C C . THR A 1 195 ? 1.747 -0.014 18.522 1.00 86.75 195 THR A C 1
ATOM 1600 O O . THR A 1 195 ? 1.260 -0.589 19.497 1.00 86.75 195 THR A O 1
ATOM 1603 N N . ARG A 1 196 ? 2.224 1.237 18.630 1.00 85.81 196 ARG A N 1
ATOM 1604 C CA . ARG A 1 196 ? 2.239 1.983 19.905 1.00 85.81 196 ARG A CA 1
ATOM 1605 C C . ARG A 1 196 ? 0.856 2.418 20.382 1.00 85.81 196 ARG A C 1
ATOM 1607 O O . ARG A 1 196 ? 0.648 2.531 21.588 1.00 85.81 196 ARG A O 1
ATOM 1614 N N . SER A 1 197 ? -0.095 2.641 19.473 1.00 79.44 197 SER A N 1
ATOM 1615 C CA . SER A 1 197 ? -1.453 3.097 19.816 1.00 79.44 197 SER A CA 1
ATOM 1616 C C . SER A 1 197 ? -2.291 2.072 20.600 1.00 79.44 197 SER A C 1
ATOM 1618 O O . SER A 1 197 ? -3.378 2.405 21.066 1.00 79.44 197 SER A O 1
ATOM 1620 N N . ARG A 1 198 ? -1.804 0.826 20.752 1.00 78.25 198 ARG A N 1
ATOM 1621 C CA . ARG A 1 198 ? -2.528 -0.317 21.341 1.00 78.25 198 ARG A CA 1
ATOM 1622 C C . ARG A 1 198 ? -3.889 -0.601 20.682 1.00 78.25 198 ARG A C 1
ATOM 1624 O O . ARG A 1 198 ? -4.701 -1.316 21.260 1.00 78.25 198 ARG A O 1
ATOM 1631 N N . GLY A 1 199 ? -4.123 -0.121 19.456 1.00 76.38 199 GLY A N 1
ATOM 1632 C CA . GLY A 1 199 ? -5.378 -0.321 18.719 1.00 76.38 199 GLY A CA 1
ATOM 1633 C C . GLY A 1 199 ? -5.794 -1.792 18.581 1.00 76.38 199 GLY A C 1
ATOM 1634 O O . GLY A 1 199 ? -6.970 -2.118 18.727 1.00 76.38 199 GLY A O 1
ATOM 1635 N N . MET A 1 200 ? -4.821 -2.705 18.454 1.00 79.38 200 MET A N 1
ATOM 1636 C CA . MET A 1 200 ? -5.053 -4.158 18.367 1.00 79.38 200 MET A CA 1
ATOM 1637 C C . MET A 1 200 ? -5.807 -4.761 19.564 1.00 79.38 200 MET A C 1
ATOM 1639 O O . MET A 1 200 ? -6.447 -5.800 19.414 1.00 79.38 200 MET A O 1
ATOM 1643 N N . TYR A 1 201 ? -5.759 -4.121 20.738 1.00 77.12 201 TYR A N 1
ATOM 1644 C CA . TYR A 1 201 ? -6.503 -4.552 21.928 1.00 77.12 201 TYR A CA 1
ATOM 1645 C C . TYR A 1 201 ? -7.984 -4.151 21.873 1.00 77.12 201 TYR A C 1
ATOM 1647 O O . TYR A 1 201 ? -8.821 -4.747 22.555 1.00 77.12 201 TYR A O 1
ATOM 1655 N N . PHE A 1 202 ? -8.326 -3.152 21.056 1.00 77.12 202 PHE A N 1
ATOM 1656 C CA . PHE A 1 202 ? -9.658 -2.549 21.004 1.00 77.12 202 PHE A CA 1
ATOM 1657 C C . PHE A 1 202 ? -10.428 -2.907 19.732 1.00 77.12 202 PHE A C 1
ATOM 1659 O O . PHE A 1 202 ? -11.635 -3.133 19.807 1.00 77.12 202 PHE A O 1
ATOM 1666 N N . ARG A 1 203 ? -9.760 -2.961 18.573 1.00 79.81 203 ARG A N 1
ATOM 1667 C CA . ARG A 1 203 ? -10.406 -3.143 17.265 1.00 79.81 203 ARG A CA 1
ATOM 1668 C C . ARG A 1 203 ? -9.694 -4.211 16.450 1.00 79.81 203 ARG A C 1
ATOM 1670 O O . ARG A 1 203 ? -8.466 -4.243 16.398 1.00 79.81 203 ARG A O 1
ATOM 1677 N N . ASN A 1 204 ? -10.459 -5.060 15.760 1.00 85.19 204 ASN A N 1
ATOM 1678 C CA . ASN A 1 204 ? -9.862 -6.047 14.864 1.00 85.19 204 ASN A CA 1
ATOM 1679 C C . ASN A 1 204 ? -9.282 -5.381 13.610 1.00 85.19 204 ASN A C 1
ATOM 1681 O O . ASN A 1 204 ? -8.274 -5.831 13.081 1.00 85.19 204 ASN A O 1
ATOM 1685 N N . PHE A 1 205 ? -9.882 -4.275 13.165 1.00 87.50 205 PHE A N 1
ATOM 1686 C CA . PHE A 1 205 ? -9.420 -3.539 11.988 1.00 87.50 205 PHE A CA 1
ATOM 1687 C C . PHE A 1 205 ? -7.982 -3.001 12.117 1.00 87.50 205 PHE A C 1
ATOM 1689 O O . PHE A 1 205 ? -7.230 -3.048 11.149 1.00 87.50 205 PHE A O 1
ATOM 1696 N N . ASP A 1 206 ? -7.559 -2.572 13.314 1.00 88.06 206 ASP A N 1
ATOM 1697 C CA . ASP A 1 206 ? -6.190 -2.076 13.530 1.00 88.06 206 ASP A CA 1
ATOM 1698 C C . ASP A 1 206 ? -5.137 -3.178 13.293 1.00 88.06 206 ASP A C 1
ATOM 1700 O O . ASP A 1 206 ? -4.047 -2.890 12.806 1.00 88.06 206 ASP A O 1
ATOM 1704 N N . PHE A 1 207 ? -5.470 -4.446 13.570 1.00 91.56 207 PHE A N 1
ATOM 1705 C CA . PHE A 1 207 ? -4.608 -5.584 13.226 1.00 91.56 207 PHE A CA 1
ATOM 1706 C C . PHE A 1 207 ? -4.438 -5.725 11.708 1.00 91.56 207 PHE A C 1
ATOM 1708 O O . PHE A 1 207 ? -3.314 -5.859 11.232 1.00 91.56 207 PHE A O 1
ATOM 1715 N N . TRP A 1 208 ? -5.530 -5.639 10.945 1.00 93.69 208 TRP A N 1
ATOM 1716 C CA . TRP A 1 208 ? -5.482 -5.747 9.486 1.00 93.69 208 TRP A CA 1
ATOM 1717 C C . TRP A 1 208 ? -4.695 -4.607 8.835 1.00 93.69 208 TRP A C 1
ATOM 1719 O O . TRP A 1 208 ? -3.951 -4.852 7.888 1.00 93.69 208 TRP A O 1
ATOM 1729 N N . ILE A 1 209 ? -4.795 -3.384 9.373 1.00 92.31 209 ILE A N 1
ATOM 1730 C CA . ILE A 1 209 ? -3.958 -2.260 8.928 1.00 92.31 209 ILE A CA 1
ATOM 1731 C C . ILE A 1 209 ? -2.480 -2.555 9.183 1.00 92.31 209 ILE A C 1
ATOM 1733 O O . ILE A 1 209 ? -1.674 -2.401 8.272 1.00 92.31 209 ILE A O 1
ATOM 1737 N N . ILE A 1 210 ? -2.113 -2.981 10.397 1.00 94.00 210 ILE A N 1
ATOM 1738 C CA . ILE A 1 210 ? -0.716 -3.301 10.734 1.00 94.00 210 ILE A CA 1
ATOM 1739 C C . ILE A 1 210 ? -0.191 -4.400 9.808 1.00 94.00 210 ILE A C 1
ATOM 1741 O O . ILE A 1 210 ? 0.906 -4.271 9.272 1.00 94.00 210 ILE A O 1
ATOM 1745 N N . PHE A 1 211 ? -0.991 -5.438 9.568 1.00 95.25 211 PHE A N 1
ATOM 1746 C CA . PHE A 1 211 ? -0.599 -6.550 8.714 1.00 95.25 211 PHE A CA 1
ATOM 1747 C C . PHE A 1 211 ? -0.401 -6.123 7.248 1.00 95.25 211 PHE A C 1
ATOM 1749 O O . PHE A 1 211 ? 0.604 -6.470 6.629 1.00 95.25 211 PHE A O 1
ATOM 1756 N N . SER A 1 212 ? -1.309 -5.305 6.709 1.00 96.31 212 SER A N 1
ATOM 1757 C CA . SER A 1 212 ? -1.162 -4.710 5.375 1.00 96.31 212 SER A CA 1
ATOM 1758 C C . SER A 1 212 ? 0.076 -3.805 5.296 1.00 96.31 212 SER A C 1
ATOM 1760 O O . SER A 1 212 ? 0.884 -3.950 4.379 1.00 96.31 212 SER A O 1
ATOM 1762 N N . LEU A 1 213 ? 0.301 -2.937 6.290 1.00 95.12 213 LEU A N 1
ATOM 1763 C CA . LEU A 1 213 ? 1.465 -2.043 6.350 1.00 95.12 213 LEU A CA 1
ATOM 1764 C C . LEU A 1 213 ? 2.791 -2.802 6.294 1.00 95.12 213 LEU A C 1
ATOM 1766 O O . LEU A 1 213 ? 3.717 -2.356 5.621 1.00 95.12 213 LEU A O 1
ATOM 1770 N N . THR A 1 214 ? 2.887 -3.952 6.959 1.00 95.94 214 THR A N 1
ATOM 1771 C CA . THR A 1 214 ? 4.075 -4.809 6.898 1.00 95.94 214 THR A CA 1
ATOM 1772 C C . THR A 1 214 ? 4.401 -5.230 5.463 1.00 95.94 214 THR A C 1
ATOM 1774 O O . THR A 1 214 ? 5.545 -5.093 5.030 1.00 95.94 214 THR A O 1
ATOM 1777 N N . PHE A 1 215 ? 3.409 -5.687 4.698 1.00 96.44 215 PHE A N 1
ATOM 1778 C CA . PHE A 1 215 ? 3.615 -6.059 3.296 1.00 96.44 215 PHE A CA 1
ATOM 1779 C C . PHE A 1 215 ? 3.838 -4.846 2.383 1.00 96.44 215 PHE A C 1
ATOM 1781 O O . PHE A 1 215 ? 4.619 -4.937 1.437 1.00 96.44 215 PHE A O 1
ATOM 1788 N N . SER A 1 216 ? 3.248 -3.687 2.693 1.00 94.94 216 SER A N 1
ATOM 1789 C CA . SER A 1 216 ? 3.559 -2.430 1.996 1.00 94.94 216 SER A CA 1
ATOM 1790 C C . SER A 1 216 ? 5.020 -2.005 2.193 1.00 94.94 216 SER A C 1
ATOM 1792 O O . SER A 1 216 ? 5.657 -1.547 1.247 1.00 94.94 216 SER A O 1
ATOM 1794 N N . ILE A 1 217 ? 5.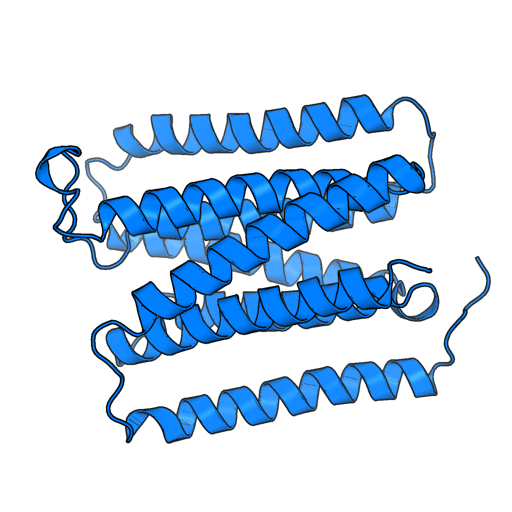582 -2.207 3.391 1.00 95.44 217 ILE A N 1
ATOM 1795 C CA . ILE A 1 217 ? 7.005 -1.964 3.678 1.00 95.44 217 ILE A CA 1
ATOM 1796 C C . ILE A 1 217 ? 7.883 -2.931 2.886 1.00 95.44 217 ILE A C 1
ATOM 1798 O O . ILE A 1 217 ? 8.830 -2.487 2.243 1.00 95.44 217 ILE A O 1
ATOM 1802 N N . LEU A 1 218 ? 7.558 -4.229 2.884 1.00 94.00 218 LEU A N 1
ATOM 1803 C CA . LEU A 1 218 ? 8.284 -5.215 2.076 1.00 94.00 218 LEU A CA 1
ATOM 1804 C C . LEU A 1 218 ? 8.261 -4.837 0.594 1.00 94.00 218 LEU A C 1
ATOM 1806 O O . LEU A 1 218 ? 9.308 -4.805 -0.044 1.00 94.00 218 LEU A O 1
ATOM 1810 N N . SER A 1 219 ? 7.092 -4.463 0.068 1.00 93.44 219 SER A N 1
ATOM 1811 C CA . SER A 1 219 ? 6.965 -3.979 -1.307 1.00 93.44 219 SER A CA 1
ATOM 1812 C C . SER A 1 219 ? 7.893 -2.799 -1.584 1.00 93.44 219 SER A C 1
ATOM 1814 O O . SER A 1 219 ? 8.537 -2.764 -2.630 1.00 93.44 219 SER A O 1
ATOM 1816 N N . GLN A 1 220 ? 7.995 -1.852 -0.651 1.00 92.19 220 GLN A N 1
ATOM 1817 C CA . GLN A 1 220 ? 8.868 -0.694 -0.799 1.00 92.19 220 GLN A CA 1
ATOM 1818 C C . GLN A 1 220 ? 10.355 -1.070 -0.755 1.00 92.19 220 GLN A C 1
ATOM 1820 O O . GLN A 1 220 ? 11.128 -0.516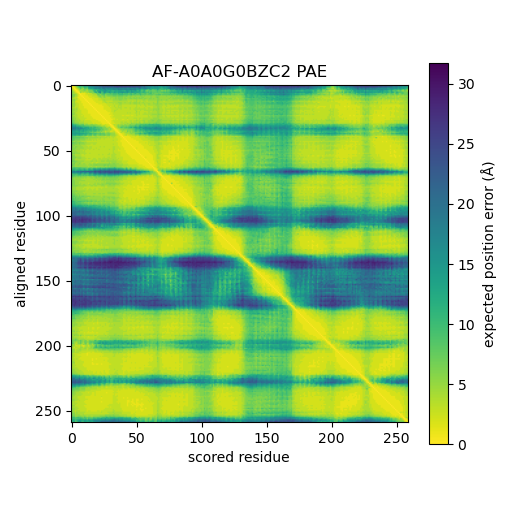 -1.527 1.00 92.19 220 GLN A O 1
ATOM 1825 N N . ILE A 1 221 ? 10.745 -2.023 0.096 1.00 91.50 221 ILE A N 1
ATOM 1826 C CA . ILE A 1 221 ? 12.125 -2.525 0.184 1.00 91.50 221 ILE A CA 1
ATOM 1827 C C . ILE A 1 221 ? 12.548 -3.178 -1.137 1.00 91.50 221 ILE A C 1
ATOM 1829 O O . ILE A 1 221 ? 13.601 -2.835 -1.657 1.00 91.50 221 ILE A O 1
ATOM 1833 N N . PHE A 1 222 ? 11.714 -4.049 -1.713 1.00 89.12 222 PHE A N 1
ATOM 1834 C CA . PHE A 1 222 ? 12.008 -4.700 -2.999 1.00 89.12 222 PHE A CA 1
ATOM 1835 C C . PHE A 1 222 ? 11.927 -3.751 -4.207 1.00 89.12 222 PHE A C 1
ATOM 1837 O O . PHE A 1 222 ? 12.427 -4.065 -5.279 1.00 89.12 222 PHE A O 1
ATOM 1844 N N . PHE A 1 223 ? 11.273 -2.594 -4.070 1.00 85.25 223 PHE A N 1
ATOM 1845 C CA . PHE A 1 223 ? 11.207 -1.602 -5.148 1.00 85.25 223 PHE A CA 1
ATOM 1846 C C . PHE A 1 223 ? 12.445 -0.691 -5.184 1.00 85.25 223 PHE A C 1
ATOM 1848 O O . PHE A 1 223 ? 12.706 -0.065 -6.213 1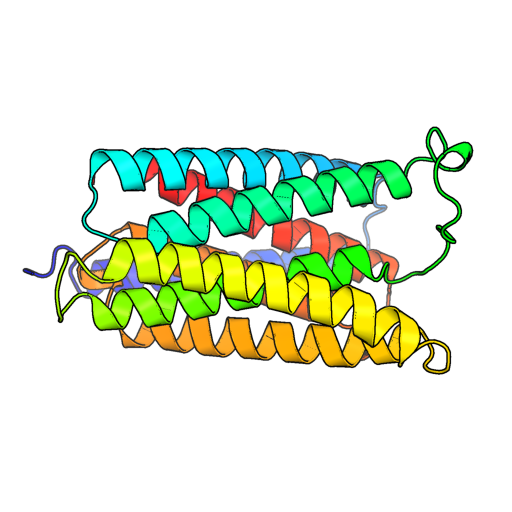.00 85.25 223 PHE A O 1
ATOM 1855 N N . LEU A 1 224 ? 13.198 -0.606 -4.076 1.00 82.88 224 LEU A N 1
ATOM 1856 C CA . LEU A 1 224 ? 14.296 0.345 -3.928 1.00 82.88 224 LEU A CA 1
ATOM 1857 C C . LEU A 1 224 ? 15.443 0.032 -4.900 1.00 82.88 224 LEU A C 1
ATOM 1859 O O . LEU A 1 224 ? 16.083 -1.011 -4.769 1.00 82.88 224 LEU A O 1
ATOM 1863 N N . PRO A 1 225 ? 15.790 0.963 -5.809 1.00 71.25 225 PRO A N 1
ATOM 1864 C CA . PRO A 1 225 ? 16.714 0.663 -6.899 1.00 71.25 225 PRO A CA 1
ATOM 1865 C C . PRO A 1 225 ? 18.111 0.221 -6.439 1.00 71.25 225 PRO A C 1
ATOM 1867 O O . PRO A 1 225 ? 18.700 -0.670 -7.036 1.00 71.25 225 PRO A O 1
ATOM 1870 N N . TYR A 1 226 ? 18.633 0.780 -5.342 1.00 71.06 226 TYR A N 1
ATOM 1871 C CA . TYR A 1 226 ? 19.982 0.458 -4.855 1.00 71.06 226 TYR A CA 1
ATOM 1872 C C . TYR A 1 226 ? 20.085 -0.885 -4.109 1.00 71.06 226 TYR A C 1
ATOM 1874 O O . TYR A 1 226 ? 21.194 -1.321 -3.808 1.00 71.06 226 TYR A O 1
ATOM 1882 N N . LEU A 1 227 ? 18.957 -1.528 -3.782 1.00 63.44 227 LEU A N 1
ATOM 1883 C CA . LEU A 1 227 ? 18.927 -2.875 -3.199 1.00 63.44 227 LEU A CA 1
ATOM 1884 C C . LEU A 1 227 ? 18.793 -3.963 -4.277 1.00 63.44 227 LEU A C 1
ATOM 1886 O O . LEU A 1 227 ? 18.942 -5.144 -3.968 1.00 63.44 227 LEU A O 1
ATOM 1890 N N . ASN A 1 228 ? 18.568 -3.569 -5.536 1.00 63.84 228 ASN A N 1
ATOM 1891 C CA . ASN A 1 228 ? 18.257 -4.470 -6.637 1.00 63.84 228 ASN A CA 1
ATOM 1892 C C . ASN A 1 228 ? 19.517 -5.012 -7.318 1.00 63.84 228 ASN A C 1
ATOM 1894 O O . ASN A 1 228 ? 20.038 -4.421 -8.260 1.00 63.84 228 ASN A O 1
ATOM 1898 N N . LEU A 1 229 ? 19.982 -6.176 -6.855 1.00 61.75 229 LEU A N 1
ATOM 1899 C CA . LEU A 1 229 ? 20.996 -6.976 -7.557 1.00 61.75 229 LEU A CA 1
ATOM 1900 C C . LEU A 1 229 ? 20.429 -7.598 -8.850 1.00 61.75 229 LEU A C 1
ATOM 1902 O O . LEU A 1 229 ? 21.117 -7.633 -9.865 1.00 61.75 229 LEU A O 1
ATOM 1906 N N . GLU A 1 230 ? 19.157 -8.015 -8.825 1.00 71.94 230 GLU A N 1
ATOM 1907 C CA . GLU A 1 230 ? 18.389 -8.521 -9.972 1.00 71.94 230 GLU A CA 1
ATOM 1908 C C . GLU A 1 230 ? 17.089 -7.717 -10.125 1.00 71.94 230 GLU A C 1
ATOM 1910 O O . GLU A 1 230 ? 16.088 -7.979 -9.456 1.00 71.94 230 GLU A O 1
ATOM 1915 N N . TYR A 1 231 ? 17.106 -6.702 -10.993 1.00 74.31 231 TYR A N 1
ATOM 1916 C CA . TYR A 1 231 ? 16.013 -5.729 -11.114 1.00 74.31 231 TYR A CA 1
ATOM 1917 C C . TYR A 1 231 ? 14.650 -6.364 -11.416 1.00 74.31 231 TYR A C 1
ATOM 1919 O O . TYR A 1 231 ? 13.674 -6.043 -10.743 1.00 74.31 231 TYR A O 1
ATOM 1927 N N . GLU A 1 232 ? 14.563 -7.277 -12.384 1.00 79.44 232 GLU A N 1
ATOM 1928 C CA . GLU A 1 232 ? 13.280 -7.878 -12.777 1.00 79.44 232 GLU A CA 1
ATOM 1929 C C . GLU A 1 232 ? 12.657 -8.718 -11.654 1.00 79.44 232 GLU A C 1
ATOM 1931 O O . GLU A 1 232 ? 11.462 -8.593 -11.370 1.00 79.44 232 GLU A O 1
ATOM 1936 N N . LEU A 1 233 ? 13.472 -9.523 -10.963 1.00 84.81 233 LEU A N 1
ATOM 1937 C CA . LEU A 1 233 ? 13.026 -10.356 -9.848 1.00 84.81 233 LEU A CA 1
ATOM 1938 C C . LEU A 1 233 ? 12.514 -9.496 -8.689 1.00 84.81 233 LEU A C 1
ATOM 1940 O O . LEU A 1 233 ? 11.431 -9.741 -8.153 1.00 84.81 233 LEU A O 1
ATOM 1944 N N . MET A 1 234 ? 13.269 -8.462 -8.311 1.00 87.75 234 MET A N 1
ATOM 1945 C CA . MET A 1 234 ? 12.891 -7.600 -7.192 1.00 87.75 234 MET A CA 1
ATOM 1946 C C . MET A 1 234 ? 11.649 -6.760 -7.502 1.00 87.75 234 MET A C 1
ATOM 1948 O O . MET A 1 234 ? 10.786 -6.604 -6.638 1.00 87.75 234 MET A O 1
ATOM 1952 N N . LEU A 1 235 ? 11.473 -6.314 -8.749 1.00 86.44 235 LEU A N 1
ATOM 1953 C CA . LEU A 1 235 ? 10.231 -5.672 -9.183 1.00 86.44 235 LEU A CA 1
ATOM 1954 C C . LEU A 1 235 ? 9.032 -6.633 -9.101 1.00 86.44 235 LEU A C 1
ATOM 1956 O O . LEU A 1 235 ? 7.995 -6.253 -8.556 1.00 86.44 235 LEU A O 1
ATOM 1960 N N . ASN A 1 236 ? 9.179 -7.892 -9.533 1.00 89.88 236 ASN A N 1
ATOM 1961 C CA . ASN A 1 236 ? 8.122 -8.905 -9.407 1.00 89.88 236 ASN A CA 1
ATOM 1962 C C . ASN A 1 236 ? 7.726 -9.139 -7.943 1.00 89.88 236 ASN A C 1
ATOM 1964 O O . ASN A 1 236 ? 6.540 -9.119 -7.601 1.00 89.88 236 ASN A O 1
ATOM 1968 N N . LEU A 1 237 ? 8.716 -9.307 -7.061 1.00 92.25 237 LEU A N 1
ATOM 1969 C CA . LEU A 1 237 ? 8.498 -9.485 -5.625 1.00 92.25 237 LEU A CA 1
ATOM 1970 C C . LEU A 1 237 ? 7.871 -8.246 -4.978 1.00 92.25 237 LEU A C 1
ATOM 1972 O O . LEU A 1 237 ? 6.983 -8.371 -4.132 1.00 92.25 237 LEU A O 1
ATOM 1976 N N . SER A 1 238 ? 8.282 -7.050 -5.399 1.00 92.69 238 SER A N 1
ATOM 1977 C CA . SER A 1 238 ? 7.695 -5.795 -4.940 1.00 92.69 238 SER A CA 1
ATOM 1978 C C . SER A 1 238 ? 6.211 -5.708 -5.291 1.00 92.69 238 SER A C 1
ATOM 1980 O O . SER A 1 238 ? 5.383 -5.395 -4.425 1.00 92.69 238 SER A O 1
ATOM 1982 N N . THR A 1 239 ? 5.863 -5.992 -6.544 1.00 91.56 239 THR A N 1
ATOM 1983 C CA . THR A 1 239 ? 4.483 -5.951 -7.033 1.00 91.56 239 THR A CA 1
ATOM 1984 C C . THR A 1 239 ? 3.627 -7.022 -6.356 1.00 91.56 239 THR A C 1
ATOM 1986 O O . THR A 1 239 ? 2.515 -6.732 -5.913 1.00 91.56 239 THR A O 1
ATOM 1989 N N . LEU A 1 240 ? 4.176 -8.220 -6.138 1.00 94.62 240 LEU A N 1
ATOM 1990 C CA . LEU A 1 240 ? 3.513 -9.282 -5.381 1.00 94.62 240 LEU A CA 1
ATOM 1991 C C . LEU A 1 240 ? 3.259 -8.883 -3.917 1.00 94.62 240 LEU A C 1
ATOM 1993 O O . LEU A 1 240 ? 2.149 -9.055 -3.414 1.00 94.62 240 LEU A O 1
ATOM 1997 N N . ALA A 1 241 ? 4.247 -8.303 -3.230 1.00 95.69 241 ALA A N 1
ATOM 1998 C CA . ALA A 1 241 ? 4.085 -7.831 -1.854 1.00 95.69 241 ALA A CA 1
ATOM 1999 C C . ALA A 1 241 ? 3.017 -6.728 -1.743 1.00 95.69 241 ALA A C 1
ATOM 2001 O O . ALA A 1 241 ? 2.216 -6.735 -0.805 1.00 95.69 241 ALA A O 1
ATOM 2002 N N . LYS A 1 242 ? 2.952 -5.813 -2.722 1.00 95.06 242 LYS A N 1
ATOM 2003 C CA . LYS A 1 242 ? 1.895 -4.789 -2.809 1.00 95.06 242 LYS A CA 1
ATOM 2004 C C . LYS A 1 242 ? 0.518 -5.442 -2.930 1.00 95.06 242 LYS A C 1
ATOM 2006 O O . LYS A 1 242 ? -0.396 -5.106 -2.179 1.00 95.06 242 LYS A O 1
ATOM 2011 N N . PHE A 1 243 ? 0.383 -6.411 -3.829 1.00 95.38 243 PHE A N 1
ATOM 2012 C CA . PHE A 1 243 ? -0.864 -7.139 -4.028 1.00 95.38 243 PHE A CA 1
ATOM 2013 C C . PHE A 1 243 ? -1.317 -7.894 -2.767 1.00 95.38 243 PHE A C 1
ATOM 2015 O O . PHE A 1 243 ? -2.490 -7.829 -2.386 1.00 95.38 243 PHE A O 1
ATOM 2022 N N . ILE A 1 244 ? -0.388 -8.548 -2.062 1.00 96.69 244 ILE A N 1
ATOM 2023 C CA . ILE A 1 244 ? -0.672 -9.210 -0.781 1.00 96.69 244 ILE A CA 1
ATOM 2024 C C . ILE A 1 244 ? -1.146 -8.188 0.259 1.00 96.69 244 ILE A C 1
ATOM 2026 O O . ILE A 1 244 ? -2.147 -8.428 0.933 1.00 96.69 244 ILE A O 1
ATOM 2030 N N . SER A 1 245 ? -0.494 -7.024 0.351 1.00 96.56 245 SER A N 1
ATOM 2031 C CA . SER A 1 245 ? -0.925 -5.938 1.241 1.00 96.56 245 SER A CA 1
ATOM 2032 C C . SER A 1 245 ? -2.379 -5.524 0.987 1.00 96.56 245 SER A C 1
ATOM 2034 O O . SER A 1 245 ? -3.165 -5.421 1.932 1.00 96.56 245 SER A O 1
ATOM 2036 N N . TYR A 1 246 ? -2.767 -5.345 -0.279 1.00 95.62 246 TYR A N 1
ATOM 2037 C CA . TYR A 1 246 ? -4.134 -4.949 -0.633 1.00 95.62 246 TYR A CA 1
ATOM 2038 C C . TYR A 1 246 ? -5.128 -6.074 -0.345 1.00 95.62 246 TYR A C 1
ATOM 2040 O O . TYR A 1 246 ? -6.206 -5.828 0.189 1.00 95.62 246 TYR A O 1
ATOM 2048 N N . THR A 1 247 ? -4.748 -7.322 -0.606 1.00 96.44 247 THR A N 1
ATOM 2049 C CA . THR A 1 247 ? -5.574 -8.491 -0.280 1.00 96.44 247 THR A CA 1
ATOM 2050 C C . THR A 1 247 ? -5.861 -8.569 1.221 1.00 96.44 247 THR A C 1
ATOM 2052 O O . THR A 1 247 ? -7.015 -8.701 1.631 1.00 96.44 247 THR A O 1
ATOM 2055 N N . ILE A 1 248 ? -4.827 -8.422 2.054 1.00 96.50 248 ILE A N 1
ATOM 2056 C CA . ILE A 1 248 ? -4.943 -8.416 3.518 1.00 96.50 248 ILE A CA 1
ATOM 2057 C C . ILE A 1 248 ? -5.881 -7.301 3.979 1.00 96.50 248 ILE A C 1
ATOM 2059 O O . ILE A 1 248 ? -6.761 -7.531 4.811 1.00 96.50 248 ILE A O 1
ATOM 2063 N N . LEU A 1 249 ? -5.721 -6.093 3.437 1.00 95.25 249 LEU A N 1
ATOM 2064 C CA . LEU A 1 249 ? -6.549 -4.963 3.833 1.00 95.25 249 LEU A CA 1
ATOM 2065 C C . LEU A 1 249 ? -8.008 -5.135 3.395 1.00 95.25 249 LEU A C 1
ATOM 2067 O O . LEU A 1 249 ? -8.914 -4.831 4.170 1.00 95.25 249 LEU A O 1
ATOM 2071 N N . LEU A 1 250 ? -8.246 -5.667 2.193 1.00 94.94 250 LEU A N 1
ATOM 2072 C CA . LEU A 1 250 ? -9.582 -5.982 1.692 1.00 94.94 250 LEU A CA 1
ATOM 2073 C C . LEU A 1 250 ? -10.287 -6.999 2.602 1.00 94.94 250 LEU A C 1
ATOM 2075 O O . LEU A 1 250 ? -11.421 -6.765 3.021 1.00 94.94 250 LEU A O 1
ATOM 2079 N N . ILE A 1 251 ? -9.597 -8.080 2.986 1.00 94.19 251 ILE A N 1
ATOM 2080 C CA . ILE A 1 251 ? -10.093 -9.050 3.978 1.00 94.19 251 ILE A CA 1
ATOM 2081 C C . ILE A 1 251 ? -10.374 -8.351 5.314 1.00 94.19 251 ILE A C 1
ATOM 2083 O O . ILE A 1 251 ? -11.385 -8.620 5.970 1.00 94.19 251 ILE A O 1
ATOM 2087 N N . GLY A 1 252 ? -9.519 -7.410 5.710 1.00 90.88 252 GLY A N 1
ATOM 2088 C CA . GLY A 1 252 ? -9.728 -6.583 6.890 1.00 90.88 252 GLY A CA 1
ATOM 2089 C C . GLY A 1 252 ? -11.020 -5.778 6.841 1.00 90.88 252 GLY A C 1
ATOM 2090 O O . GLY A 1 252 ? -11.777 -5.780 7.813 1.00 90.88 252 GLY A O 1
ATOM 2091 N N . PHE A 1 253 ? -11.323 -5.140 5.711 1.00 90.12 253 PHE A N 1
ATOM 2092 C CA . PHE A 1 253 ? -12.588 -4.435 5.519 1.00 90.12 253 PHE A CA 1
ATOM 2093 C C . PHE A 1 253 ? -13.778 -5.387 5.559 1.00 90.12 253 PHE A C 1
ATOM 2095 O O . PHE A 1 253 ? -14.699 -5.125 6.325 1.00 90.12 253 PHE A O 1
ATOM 2102 N N . LEU A 1 254 ? -13.731 -6.504 4.826 1.00 89.38 254 LEU A N 1
ATOM 2103 C CA . LEU A 1 254 ? -14.814 -7.493 4.766 1.00 89.38 254 LEU A CA 1
ATOM 2104 C C . LEU A 1 254 ? -15.114 -8.126 6.135 1.00 89.38 254 LEU A C 1
ATOM 2106 O O . LEU A 1 254 ? -16.267 -8.200 6.554 1.00 89.38 254 LEU A O 1
ATOM 2110 N N . SER A 1 255 ? -14.078 -8.531 6.871 1.00 86.62 255 SER A N 1
ATOM 2111 C CA . SER A 1 255 ? -14.225 -9.158 8.193 1.00 86.62 255 SER A CA 1
ATOM 2112 C C . SER A 1 255 ? -14.703 -8.187 9.273 1.00 86.62 255 SER A C 1
ATOM 2114 O O . SER A 1 255 ? -15.297 -8.607 10.265 1.00 86.62 255 SER A O 1
ATOM 2116 N N . SER A 1 256 ? -14.465 -6.887 9.090 1.00 80.31 256 SER A N 1
ATOM 2117 C CA . SER A 1 256 ? -14.847 -5.852 10.052 1.00 80.31 256 SER A CA 1
ATOM 2118 C C . SER A 1 256 ? -16.061 -5.024 9.620 1.00 80.31 256 SER A C 1
ATOM 2120 O O . SER A 1 256 ? -16.347 -4.013 10.257 1.00 80.31 256 SER A O 1
ATOM 2122 N N . ILE A 1 257 ? -16.827 -5.464 8.607 1.00 72.69 257 ILE A N 1
ATOM 2123 C CA . ILE A 1 257 ? -18.092 -4.817 8.197 1.00 72.69 257 ILE A CA 1
ATOM 2124 C C . ILE A 1 257 ? -19.055 -4.701 9.387 1.00 72.69 257 ILE A C 1
ATOM 2126 O O . ILE A 1 257 ? -19.656 -3.648 9.614 1.00 72.69 257 ILE A O 1
ATOM 2130 N N . TYR A 1 258 ? -19.180 -5.779 10.163 1.00 61.75 258 TYR A N 1
ATOM 2131 C CA . TYR A 1 258 ? -20.137 -5.879 11.266 1.00 61.75 258 TYR A CA 1
ATOM 2132 C C . TYR A 1 258 ? -19.584 -5.393 12.618 1.00 61.75 258 TYR A C 1
ATOM 2134 O O . TYR A 1 258 ? -20.362 -5.223 13.555 1.00 61.75 258 TYR A O 1
ATOM 2142 N N . GLU A 1 259 ? -18.276 -5.107 12.719 1.00 62.31 259 GLU A N 1
ATOM 2143 C CA . GLU A 1 259 ? -17.655 -4.444 13.888 1.00 62.31 259 GLU A CA 1
ATOM 2144 C C . GLU A 1 259 ? -17.924 -2.947 13.902 1.00 62.31 259 GLU A C 1
ATOM 2146 O O . GLU A 1 259 ? -18.538 -2.454 14.873 1.00 62.31 259 GLU A O 1
#

pLDDT: mean 79.73, std 14.16, range [42.75, 96.69]

Mean predicted aligned error: 8.42 Å

Solvent-accessible surface area (backbone atoms only — not comparable to full-atom values): 13751 Å² total; per-residue (Å²): 134,72,74,73,44,54,75,67,60,48,50,54,54,52,48,54,47,53,51,52,50,50,53,49,54,53,48,60,65,61,47,77,82,53,89,75,63,92,60,47,59,63,56,46,47,50,52,34,20,54,42,27,37,51,41,8,50,53,26,37,53,49,22,74,73,61,73,77,52,66,31,31,45,44,46,8,56,43,27,37,52,41,17,52,49,42,51,52,48,52,46,56,71,33,77,93,40,43,89,81,44,98,64,84,77,79,55,94,65,47,66,68,60,54,47,43,52,32,51,49,20,50,35,51,32,51,27,50,55,51,56,70,50,73,84,62,76,85,75,69,46,62,63,49,48,51,48,50,47,51,45,50,51,46,51,46,50,46,48,54,64,50,45,64,66,72,40,77,85,51,61,64,67,60,56,48,47,55,50,50,51,52,22,44,51,34,39,52,52,30,47,55,48,52,66,71,65,50,38,55,32,59,36,73,49,47,45,23,52,51,51,15,48,54,27,43,45,51,14,45,56,38,56,35,66,93,72,44,90,51,57,70,63,28,45,47,52,12,51,50,26,39,33,51,15,44,51,44,36,41,51,27,51,65,75,41,69,88,109

Foldseek 3Di:
DDFPDDPVRVVVLVVVLVVVVVVLVVCLVVCVVDDDDPCLLLVLLLLLLVLLQLLLVLLVVLCVVPVLALLSPLSNLLSNVLSVLSVVLSLCLDPVNVVVDPDDNPDLDPPSNLLSLLLSLVSLLVSLVSRVVSPDDRPVVVVVSVVVSVVSVVCSVCCVVVVVVVCPPPDPLVVSQVSLVNSLVSLVNSLVSLVVVVVVRPDVLSSLSNSLSSLSNQLSCLCRPVNPPPSVSSPSSSSVSSSVSSVSNSVSSVVRVVD

InterPro domains:
  IPR033425 Membrane-associated sensor domain MASE3 [PF17159] (40-253)

Secondary structure (DSSP, 8-state):
----S-HHHHHHHHHHHHHHHHHHHHHHHHGGGS---TTHHHHHHHHHHHHHHHHHHHHHHHHHHH-S-HHHHHHHHHHHHHHHHHHHHHHHHSGGGGGG--S-TT-SS-HHHHHHHHHHHHHHHHHHHHHHGGGS-SSSHHHHHHHHHHHHHHHHHHHHHHHHHH-TTS-HHHHHHHHHHHHHHHHHHHHHHHHHTTGGGT-HHHHHHHHHHHHHHHHHHHH-GGG-SSHHHHHHHHHHHHHHHHHHHHHHHHHTS--

Organism: NCBI:txid1619089

Radius of gyration: 18.65 Å; Cα contacts (8 Å, |Δi|>4): 269; chains: 1; bounding box: 44×42×57 Å

Sequence (259 aa):
MREKFTKNQVKEKELIILTSIFFFLLFAYLSGEFAWMKDFQLLVDLFAGIFAFFIGILSLVRFYTKRNYVNYLLLGLGFLTVSLLEVFQLLLSLQAFSDFFTMPSSEVFPSTVVLSRVFLSFVFFLSWIMTKEEYMVRAVKEKLAFVAILFAISTFVIVVSTFSNLFVGLEAYTFAIVMQTLALMFYLLTLIGYTRSRGMYFRNFDFWIIFSLTFSILSQIFFLPYLNLEYELMLNLSTLAKFISYTILLIGFLSSIYE